Protein AF-A0A2D6Q976-F1 (afdb_monomer_lite)

pLDDT: mean 84.45, std 15.68, range [43.44, 98.06]

Radius of gyration: 37.7 Å; chains: 1; bounding box: 80×52×131 Å

Secondary structure (DSSP, 8-state):
------GGGTTS-TTTGGGTS-S---SS-S-SS-EEETTEEEBTBSEEE-TTT--EEES-SS-SSSEEEE-SSS-EEEEEEETTEEEEEEE-TTS-B-------S-----SS-EEES-SS-SSSEEE--SS-------SSS-EEEEEE-SSS--EEEEEEE-STTSSSTTPPTT-EEEEESS-EEEEETTTEEEEEE-TT--EEESS----SS----SS-EEETTEEES---

Foldseek 3Di:
DDDDDDPVPPCPVPPVCVVVPPPDPDDDDDPDAWDQDPNWIPRDLQWTADPVVCAIEGSHNDDPANYWYDPVFFWIWHFHDDPNDTDTFTGGPVRHGDDDDDPDPDDDDPDDADEDPDPDAPDNYHFDDPPDGDDFDDPQQWTWDWDADPPPGDTAWIWIAHPQCPQHVGDHRPDTDTDGPAKDFDDDPPPGTQWILGPVRDIDGPDDDDDPDDDDDPAWDQDPVGIGHDHD

Structure (mmCIF, N/CA/C/O backbone):
data_AF-A0A2D6Q976-F1
#
_entry.id   AF-A0A2D6Q976-F1
#
loop_
_atom_site.group_PDB
_atom_site.id
_atom_site.type_symbol
_atom_site.label_atom_id
_atom_site.label_alt_id
_atom_site.label_comp_id
_atom_site.label_asym_id
_atom_site.label_entity_id
_atom_site.label_seq_id
_atom_site.pdbx_PDB_ins_code
_atom_site.Cartn_x
_atom_site.Cartn_y
_atom_site.Cartn_z
_atom_site.occupancy
_atom_site.B_iso_or_equiv
_atom_site.auth_seq_id
_atom_site.auth_comp_id
_atom_site.auth_asym_id
_atom_site.auth_atom_id
_atom_site.pdbx_PDB_model_num
ATOM 1 N N . MET A 1 1 ? 18.793 33.217 -85.393 1.00 43.50 1 MET A N 1
ATOM 2 C CA . MET A 1 1 ? 20.060 32.532 -85.04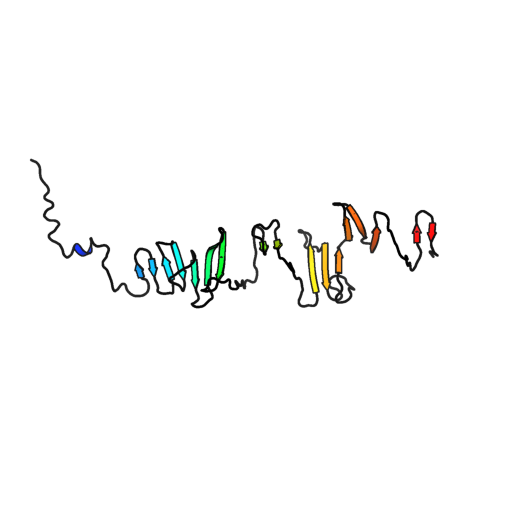3 1.00 43.50 1 MET A CA 1
ATOM 3 C C . MET A 1 1 ? 19.879 31.838 -83.690 1.00 43.50 1 MET A C 1
ATOM 5 O O . MET A 1 1 ? 19.790 32.527 -82.684 1.00 43.50 1 MET A O 1
ATOM 9 N N . LYS A 1 2 ? 19.719 30.505 -83.646 1.00 43.44 2 LYS A N 1
ATOM 10 C CA . LYS A 1 2 ? 19.599 29.737 -82.387 1.00 43.44 2 LYS A CA 1
ATOM 11 C C . LYS A 1 2 ? 21.006 29.474 -81.831 1.00 43.44 2 LYS A C 1
ATOM 13 O O . LYS A 1 2 ? 21.759 28.726 -82.444 1.00 43.44 2 LYS A O 1
ATOM 18 N N . ARG A 1 3 ? 21.372 30.082 -80.696 1.00 45.94 3 ARG A N 1
ATOM 19 C CA . ARG A 1 3 ? 22.592 29.729 -79.946 1.00 45.94 3 ARG A CA 1
ATOM 20 C C . ARG A 1 3 ? 22.325 28.445 -79.157 1.00 45.94 3 ARG A C 1
ATOM 22 O O . ARG A 1 3 ? 21.533 28.445 -78.222 1.00 45.94 3 ARG A O 1
ATOM 29 N N . LYS A 1 4 ? 22.960 27.351 -79.575 1.00 49.34 4 LYS A N 1
ATOM 30 C CA . LYS A 1 4 ? 22.966 26.053 -78.893 1.00 49.34 4 LYS A CA 1
ATOM 31 C C . LYS A 1 4 ? 24.083 26.103 -77.839 1.00 49.34 4 LYS A C 1
ATOM 33 O O . LYS A 1 4 ? 25.246 26.210 -78.212 1.00 49.34 4 LYS A O 1
ATOM 38 N N . LEU A 1 5 ? 23.743 26.111 -76.548 1.00 48.81 5 LEU A N 1
ATOM 39 C CA . LEU A 1 5 ? 24.724 25.925 -75.470 1.00 48.81 5 LEU A CA 1
ATOM 40 C C . LEU A 1 5 ? 25.205 24.463 -75.519 1.00 48.81 5 LEU A C 1
ATOM 42 O O . LEU A 1 5 ? 24.407 23.550 -75.310 1.00 48.81 5 LEU A O 1
ATOM 46 N N . GLU A 1 6 ? 26.479 24.221 -75.830 1.00 54.28 6 GLU A N 1
ATOM 47 C CA . GLU A 1 6 ? 27.052 22.870 -75.804 1.00 54.28 6 GLU A CA 1
ATOM 48 C C . GLU A 1 6 ? 27.560 22.517 -74.396 1.00 54.28 6 GLU A C 1
ATOM 50 O O . GLU A 1 6 ? 28.589 23.010 -73.944 1.00 54.28 6 GLU A O 1
ATOM 55 N N . PHE A 1 7 ? 26.868 21.596 -73.721 1.00 52.12 7 PHE A N 1
ATOM 56 C CA . PHE A 1 7 ? 27.209 21.041 -72.398 1.00 52.12 7 PHE A CA 1
ATOM 57 C C . PHE A 1 7 ? 28.486 20.165 -72.362 1.00 52.12 7 PHE A C 1
ATOM 59 O O . PHE A 1 7 ? 28.805 19.563 -71.339 1.00 52.12 7 PHE A O 1
ATOM 66 N N . LYS A 1 8 ? 29.257 20.084 -73.454 1.00 55.16 8 LYS A N 1
ATOM 67 C CA . LYS A 1 8 ? 30.421 19.182 -73.585 1.00 55.16 8 LYS A CA 1
ATOM 68 C C . LYS A 1 8 ? 31.656 19.599 -72.768 1.00 55.16 8 LYS A C 1
ATOM 70 O O . LYS A 1 8 ? 32.582 18.804 -72.636 1.00 55.16 8 LYS A O 1
ATOM 75 N N . GLY A 1 9 ? 31.678 20.811 -72.206 1.00 51.34 9 GLY A N 1
ATOM 76 C CA . GLY A 1 9 ? 32.801 21.328 -71.410 1.00 51.34 9 GLY A CA 1
ATOM 77 C C . GLY A 1 9 ? 32.813 20.925 -69.929 1.00 51.34 9 GLY A C 1
ATOM 78 O O . GLY A 1 9 ? 33.834 21.100 -69.275 1.00 51.34 9 GLY A O 1
ATOM 79 N N . LEU A 1 10 ? 31.720 20.371 -69.391 1.00 49.38 10 LEU A N 1
ATOM 80 C CA . LEU A 1 10 ? 31.571 20.121 -67.946 1.00 49.38 10 LEU A CA 1
ATOM 81 C C . LEU A 1 10 ? 32.203 18.808 -67.442 1.00 49.38 10 LEU A C 1
ATOM 83 O O . LEU A 1 10 ? 32.320 18.622 -66.239 1.00 49.38 10 LEU A O 1
ATOM 87 N N . LEU A 1 11 ? 32.656 17.916 -68.331 1.00 55.88 11 LEU A N 1
ATOM 88 C CA . LEU A 1 11 ? 33.188 16.589 -67.962 1.00 55.88 11 LEU A CA 1
ATOM 89 C C . LEU A 1 11 ? 34.725 16.483 -67.988 1.00 55.88 11 LEU A C 1
ATOM 91 O O . LEU A 1 11 ? 35.265 15.407 -67.759 1.00 55.88 11 LEU A O 1
ATOM 95 N N . ARG A 1 12 ? 35.470 17.558 -68.289 1.00 58.94 12 ARG A N 1
ATOM 96 C CA . ARG A 1 12 ? 36.944 17.486 -68.414 1.00 58.94 12 ARG A CA 1
ATOM 97 C C . ARG A 1 12 ? 37.742 17.889 -67.166 1.00 58.94 12 ARG A C 1
ATOM 99 O O . ARG A 1 12 ? 38.952 17.712 -67.177 1.00 58.94 12 ARG A O 1
ATOM 106 N N . ASN A 1 13 ? 37.092 18.284 -66.068 1.00 51.41 13 ASN A N 1
ATOM 107 C CA . ASN A 1 13 ? 37.751 18.554 -64.772 1.00 51.41 13 ASN A CA 1
ATOM 108 C C . ASN A 1 13 ? 37.509 17.422 -63.747 1.00 51.41 13 ASN A C 1
ATOM 110 O O . ASN A 1 13 ? 37.315 17.636 -62.548 1.00 51.41 13 ASN A O 1
ATOM 114 N N 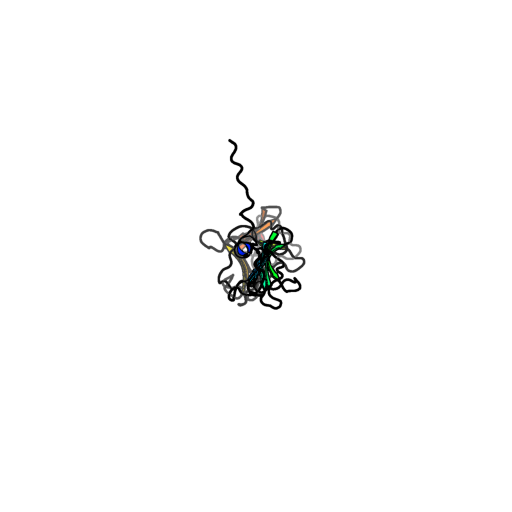. ASN A 1 14 ? 37.542 16.196 -64.272 1.00 55.75 14 ASN A N 1
ATOM 115 C CA . ASN A 1 14 ? 37.134 14.911 -63.695 1.00 55.75 14 ASN A CA 1
ATOM 116 C C . ASN A 1 14 ? 38.053 14.323 -62.599 1.00 55.75 14 ASN A C 1
ATOM 118 O O . ASN A 1 14 ? 38.106 13.109 -62.437 1.00 55.75 14 ASN A O 1
ATOM 122 N N . LEU A 1 15 ? 38.751 15.145 -61.811 1.00 52.81 15 LEU A N 1
ATOM 123 C CA . LEU A 1 15 ? 39.398 14.638 -60.586 1.00 52.81 15 LEU A CA 1
ATOM 124 C C . LEU A 1 15 ? 39.171 15.531 -59.361 1.00 52.81 15 LEU A C 1
ATOM 126 O O . LEU A 1 15 ? 39.037 15.014 -58.260 1.00 52.81 15 LEU A O 1
ATOM 130 N N . LEU A 1 16 ? 39.016 16.847 -59.545 1.00 49.00 16 LEU A N 1
ATOM 131 C CA . LEU A 1 16 ? 38.701 17.772 -58.445 1.00 49.00 16 LEU A CA 1
ATOM 132 C C . LEU A 1 16 ? 37.189 17.930 -58.197 1.00 49.00 16 LEU A C 1
ATOM 134 O O . LEU A 1 16 ? 36.786 18.128 -57.057 1.00 49.00 16 LEU A O 1
ATOM 138 N N . SER A 1 17 ? 36.333 17.754 -59.214 1.00 51.41 17 SER A N 1
ATOM 139 C CA . SER A 1 17 ? 34.867 17.715 -59.019 1.00 51.41 17 SER A CA 1
ATOM 140 C C . SER A 1 17 ? 34.323 16.347 -58.592 1.00 51.41 17 SER A C 1
ATOM 142 O O . SER A 1 17 ? 33.169 16.265 -58.179 1.00 51.41 17 SER A O 1
ATOM 144 N N . LEU A 1 18 ? 35.134 15.282 -58.631 1.00 47.16 18 LEU A N 1
ATOM 145 C CA . LEU A 1 18 ? 34.732 13.953 -58.149 1.00 47.16 18 LEU A CA 1
ATOM 146 C C . LEU A 1 18 ? 34.613 13.904 -56.611 1.00 47.16 18 LEU A C 1
ATOM 148 O O . LEU A 1 18 ? 33.889 13.071 -56.082 1.00 47.16 18 LEU A O 1
ATOM 152 N N . ILE A 1 19 ? 35.234 14.856 -55.905 1.00 50.00 19 ILE A N 1
ATOM 153 C CA . ILE A 1 19 ? 35.113 15.023 -54.446 1.00 50.00 19 ILE A CA 1
ATOM 154 C C . ILE A 1 19 ? 33.788 15.705 -54.046 1.00 50.00 19 ILE A C 1
ATOM 156 O O . ILE A 1 19 ? 33.380 15.630 -52.895 1.00 50.00 19 ILE A O 1
ATOM 160 N N . VAL A 1 20 ? 33.068 16.334 -54.983 1.00 47.72 20 VAL A N 1
ATOM 161 C CA . VAL A 1 20 ? 31.867 17.138 -54.666 1.00 47.72 20 VAL A CA 1
ATOM 162 C C . VAL A 1 20 ? 30.553 16.440 -55.062 1.00 47.72 20 VAL A C 1
ATOM 164 O O . VAL A 1 20 ? 29.481 16.893 -54.680 1.00 47.72 20 VAL A O 1
ATOM 167 N N . ILE A 1 21 ? 30.601 15.315 -55.789 1.00 44.53 21 ILE A N 1
ATOM 168 C CA . ILE A 1 21 ? 29.397 14.615 -56.301 1.00 44.53 21 ILE A CA 1
ATOM 169 C C . ILE A 1 21 ? 29.259 13.172 -55.771 1.00 44.53 21 ILE A C 1
ATOM 171 O O . ILE A 1 21 ? 28.272 12.495 -56.042 1.00 44.53 21 ILE A O 1
ATOM 175 N N . VAL A 1 22 ? 30.180 12.712 -54.925 1.00 43.53 22 VAL A N 1
ATOM 176 C CA . VAL A 1 22 ? 30.014 11.475 -54.155 1.00 43.53 22 VAL A CA 1
ATOM 177 C C . VAL A 1 22 ? 29.955 11.879 -52.687 1.00 43.53 22 VAL A C 1
ATOM 179 O O . VAL A 1 22 ? 30.990 12.053 -52.056 1.00 43.53 22 VAL A O 1
ATOM 182 N N . GLY A 1 23 ? 28.752 12.045 -52.126 1.00 43.66 23 GLY A N 1
ATOM 183 C CA . GLY A 1 23 ? 28.509 12.244 -50.682 1.00 43.66 23 GLY A CA 1
ATOM 184 C C . GLY A 1 23 ? 28.901 11.035 -49.814 1.00 43.66 23 GLY A C 1
ATOM 185 O O . GLY A 1 23 ? 28.291 10.776 -48.788 1.00 43.66 23 GLY A O 1
ATOM 186 N N . VAL A 1 24 ? 29.883 10.267 -50.283 1.00 47.00 24 VAL A N 1
ATOM 187 C CA . VAL A 1 24 ? 30.340 8.954 -49.841 1.00 47.00 24 VAL A CA 1
ATOM 188 C C . VAL A 1 24 ? 31.866 8.935 -50.066 1.00 47.00 24 VAL A C 1
ATOM 190 O O . VAL A 1 24 ? 32.400 8.156 -50.852 1.00 47.00 24 VAL A O 1
ATOM 193 N N . LEU A 1 25 ? 32.595 9.862 -49.427 1.00 45.44 25 LEU A N 1
ATOM 194 C CA . LEU A 1 25 ? 34.022 9.666 -49.149 1.00 45.44 25 LEU A CA 1
ATOM 195 C C . LEU A 1 25 ? 34.102 8.691 -47.971 1.00 45.44 25 LEU A C 1
ATOM 197 O O . LEU A 1 25 ? 34.021 9.063 -46.805 1.00 45.44 25 LEU A O 1
ATOM 201 N N . VAL A 1 26 ? 34.162 7.421 -48.339 1.00 51.00 26 VAL A N 1
ATOM 202 C CA . VAL A 1 26 ? 34.255 6.235 -47.491 1.00 51.00 26 VAL A CA 1
ATOM 203 C C . VAL A 1 26 ? 35.618 6.182 -46.793 1.00 51.00 26 VAL A C 1
ATOM 205 O O . VAL A 1 26 ? 36.655 6.233 -47.447 1.00 51.00 26 VAL A O 1
ATOM 208 N N . VAL A 1 27 ? 35.554 5.985 -45.470 1.00 46.97 27 VAL A N 1
ATOM 209 C CA . VAL A 1 27 ? 36.499 5.233 -44.621 1.00 46.97 27 VAL A CA 1
ATOM 210 C C . VAL A 1 27 ? 37.784 5.944 -44.178 1.00 46.97 27 VAL A C 1
ATOM 212 O O . VAL A 1 27 ? 38.744 6.092 -44.926 1.00 46.97 27 VAL A O 1
ATOM 215 N N . GLY A 1 28 ? 37.849 6.232 -42.870 1.00 44.03 28 GLY A N 1
ATOM 216 C CA . GLY A 1 28 ? 39.080 5.974 -42.111 1.00 44.03 28 GLY A CA 1
ATOM 217 C C . GLY A 1 28 ? 39.622 7.066 -41.189 1.00 44.03 28 GLY A C 1
ATOM 218 O O . GLY A 1 28 ? 40.640 6.823 -40.549 1.00 44.03 28 GLY A O 1
ATOM 219 N N . GLY A 1 29 ? 39.007 8.246 -41.079 1.00 51.12 29 GLY A N 1
ATOM 220 C CA . GLY A 1 29 ? 39.595 9.281 -40.223 1.00 51.12 29 GLY A CA 1
ATOM 221 C C . GLY A 1 29 ? 38.805 10.572 -40.122 1.00 51.12 29 GLY A C 1
ATOM 222 O O . GLY A 1 29 ? 39.240 11.603 -40.625 1.00 51.12 29 GLY A O 1
ATOM 223 N N . VAL A 1 30 ? 37.675 10.539 -39.419 1.00 48.03 30 VAL A N 1
ATOM 224 C CA . VAL A 1 30 ? 37.225 11.726 -38.687 1.00 48.03 30 VAL A CA 1
ATOM 225 C C . VAL A 1 30 ? 37.777 11.564 -37.278 1.00 48.03 30 VAL A C 1
ATOM 227 O O . VAL A 1 30 ? 37.650 10.503 -36.673 1.00 48.03 30 VAL A O 1
ATOM 230 N N . PHE A 1 31 ? 38.502 12.569 -36.807 1.00 48.38 31 PHE A N 1
ATOM 231 C CA . PHE A 1 31 ? 39.185 12.568 -35.521 1.00 48.38 31 PHE A CA 1
ATOM 232 C C . PHE A 1 31 ? 38.251 12.100 -34.385 1.00 48.38 31 PHE A C 1
ATOM 234 O O . PHE A 1 31 ? 37.268 12.763 -34.084 1.00 48.38 31 PHE A O 1
ATOM 241 N N . ALA A 1 32 ? 38.581 10.933 -33.819 1.00 52.94 32 ALA A N 1
ATOM 242 C CA . ALA A 1 32 ? 38.275 10.410 -32.486 1.00 52.94 32 ALA A CA 1
ATOM 243 C C . ALA A 1 32 ? 37.061 11.002 -31.735 1.00 52.94 32 ALA A C 1
ATOM 245 O O . ALA A 1 32 ? 37.136 12.118 -31.230 1.00 52.94 32 ALA A O 1
ATOM 246 N N . SER A 1 33 ? 36.000 10.192 -31.592 1.00 60.69 33 SER A N 1
ATOM 247 C CA . SER A 1 33 ? 35.027 10.130 -30.472 1.00 60.69 33 SER A CA 1
ATOM 248 C C . SER A 1 33 ? 33.625 9.753 -30.972 1.00 60.69 33 SER A C 1
ATOM 250 O O . SER A 1 33 ? 32.925 8.999 -30.310 1.00 60.69 33 SER A O 1
ATOM 252 N N . VAL A 1 34 ? 33.230 10.214 -32.166 1.00 69.31 34 VAL A N 1
ATOM 253 C CA . VAL A 1 34 ? 31.860 10.059 -32.688 1.00 69.31 34 VAL A CA 1
ATOM 254 C C . VAL A 1 34 ? 31.881 9.576 -34.137 1.00 69.31 34 VAL A C 1
ATOM 256 O O . VAL A 1 34 ? 32.372 10.289 -35.013 1.00 69.31 34 VAL A O 1
ATOM 259 N N . VAL A 1 35 ? 31.321 8.393 -34.400 1.00 71.31 35 VAL A N 1
ATOM 260 C CA . VAL A 1 35 ? 31.009 7.916 -35.757 1.00 71.31 35 VAL A CA 1
ATOM 261 C C . VAL A 1 35 ? 29.545 8.241 -36.049 1.00 71.31 35 VAL A C 1
ATOM 263 O O . VAL A 1 35 ? 28.676 7.882 -35.258 1.00 71.31 35 VAL A O 1
ATOM 266 N N . ILE A 1 36 ? 29.271 8.934 -37.160 1.00 76.12 36 ILE A N 1
ATOM 267 C CA . ILE A 1 36 ? 27.909 9.127 -37.675 1.00 76.12 36 ILE A CA 1
ATOM 268 C C . ILE A 1 36 ? 27.801 8.379 -39.003 1.00 76.12 36 ILE A C 1
ATOM 270 O O . ILE A 1 36 ? 28.303 8.866 -40.014 1.00 76.12 36 ILE A O 1
ATOM 274 N N . ASP A 1 37 ? 27.143 7.221 -38.996 1.00 72.19 37 ASP A N 1
ATOM 275 C CA . ASP A 1 37 ? 26.995 6.348 -40.163 1.00 72.19 37 ASP A CA 1
ATOM 276 C C . ASP A 1 37 ? 25.516 6.181 -40.502 1.00 72.19 37 ASP A C 1
ATOM 278 O O . ASP A 1 37 ? 24.733 5.704 -39.690 1.00 72.19 37 ASP A O 1
ATOM 282 N N . ASN A 1 38 ? 25.122 6.579 -41.713 1.00 74.19 38 ASN A N 1
ATOM 283 C CA . ASN A 1 38 ? 23.747 6.452 -42.214 1.00 74.19 38 ASN A CA 1
ATOM 284 C C . ASN A 1 38 ? 22.651 7.013 -41.275 1.00 74.19 38 ASN A C 1
ATOM 286 O O . ASN A 1 38 ? 21.531 6.527 -41.285 1.00 74.19 38 ASN A O 1
ATOM 290 N N . GLY A 1 39 ? 22.959 8.039 -40.473 1.00 74.56 39 GLY A N 1
ATOM 291 C CA . GLY A 1 39 ? 22.024 8.608 -39.489 1.00 74.56 39 GLY A CA 1
ATOM 292 C C . GLY A 1 39 ? 22.145 8.015 -38.082 1.00 74.56 39 GLY A C 1
ATOM 293 O O . GLY A 1 39 ? 21.621 8.605 -37.139 1.00 74.56 39 GLY A O 1
ATOM 294 N N . ASN A 1 40 ? 22.898 6.927 -37.923 1.00 78.38 40 ASN A N 1
ATOM 295 C CA . ASN A 1 40 ? 23.230 6.349 -36.628 1.00 78.38 40 ASN A CA 1
ATOM 296 C C . ASN A 1 40 ? 24.401 7.102 -36.007 1.00 78.38 40 ASN A C 1
ATOM 298 O O . ASN A 1 40 ? 25.318 7.520 -36.711 1.00 78.38 40 ASN A O 1
ATOM 302 N N . VAL A 1 41 ? 24.399 7.237 -34.684 1.00 83.62 41 VAL A N 1
ATOM 303 C CA . VAL A 1 41 ? 25.531 7.760 -33.912 1.00 83.62 41 VAL A CA 1
ATOM 304 C C . VAL A 1 41 ? 26.090 6.610 -33.088 1.00 83.62 41 VAL A C 1
ATOM 306 O O . VAL A 1 41 ? 25.351 5.998 -32.324 1.00 83.62 41 VAL A O 1
ATOM 309 N N . ASN A 1 42 ? 27.377 6.310 -33.241 1.00 75.88 42 ASN A N 1
ATOM 310 C CA . ASN A 1 42 ? 28.049 5.233 -32.524 1.00 75.88 42 ASN A CA 1
ATOM 311 C C . ASN A 1 42 ? 29.318 5.782 -31.852 1.00 75.88 42 ASN A C 1
ATOM 313 O O . ASN A 1 42 ? 30.281 6.166 -32.523 1.00 75.88 42 ASN A O 1
ATOM 31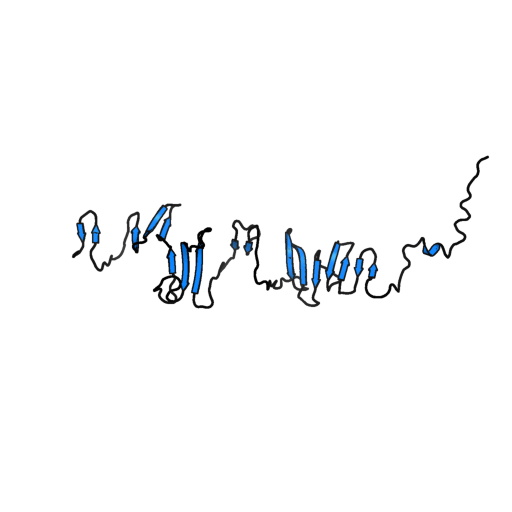7 N N . LEU A 1 43 ? 29.298 5.849 -30.518 1.00 80.38 43 LEU A N 1
ATOM 318 C CA . LEU A 1 43 ? 30.459 6.169 -29.676 1.00 80.38 43 LEU A CA 1
ATOM 319 C C . LEU A 1 43 ? 31.034 4.897 -29.013 1.00 80.38 43 LEU A C 1
ATOM 321 O O . LEU A 1 43 ? 31.497 4.933 -27.873 1.00 80.38 43 LEU A O 1
ATOM 325 N N . GLY A 1 44 ? 30.971 3.754 -29.701 1.00 73.38 44 GLY A N 1
ATOM 326 C CA . GLY A 1 44 ? 31.181 2.425 -29.123 1.00 73.38 44 GLY A CA 1
ATOM 327 C C . GLY A 1 44 ? 29.972 1.978 -28.300 1.00 73.38 44 GLY A C 1
ATOM 328 O O . GLY A 1 44 ? 28.851 2.420 -28.546 1.00 73.38 44 GLY A O 1
ATOM 329 N N . ASP A 1 45 ? 30.210 1.162 -27.271 1.00 72.19 45 ASP A N 1
ATOM 330 C CA . ASP A 1 45 ? 29.150 0.740 -26.346 1.00 72.19 45 ASP A CA 1
ATOM 331 C C . ASP A 1 45 ? 28.621 1.906 -25.491 1.00 72.19 45 ASP A C 1
ATOM 333 O O . ASP A 1 45 ? 27.659 1.727 -24.772 1.00 72.19 45 ASP A O 1
ATOM 337 N N . VAL A 1 46 ? 29.187 3.119 -25.551 1.00 86.31 46 VAL A N 1
ATOM 338 C CA . VAL A 1 46 ? 28.759 4.237 -24.686 1.00 86.31 46 VAL A CA 1
ATOM 339 C C . VAL A 1 46 ? 27.391 4.796 -25.078 1.00 86.31 46 VAL A C 1
ATOM 341 O O . VAL A 1 46 ? 26.530 4.942 -24.218 1.00 86.31 46 VAL A O 1
ATOM 344 N N . LEU A 1 47 ? 27.193 5.140 -26.351 1.00 89.56 47 LEU A N 1
ATOM 345 C CA . LEU A 1 47 ? 25.933 5.665 -26.881 1.00 89.56 47 LEU A CA 1
ATOM 346 C C . LEU A 1 47 ? 25.766 5.179 -28.320 1.00 89.56 47 LEU A C 1
ATOM 348 O O . LEU A 1 47 ? 26.631 5.414 -29.170 1.00 89.56 47 LEU A O 1
ATOM 352 N N . PHE A 1 48 ? 24.623 4.557 -28.567 1.00 89.69 48 PHE A N 1
ATOM 353 C CA . PHE A 1 48 ? 24.177 4.049 -29.848 1.00 89.69 48 PHE A CA 1
ATOM 354 C C . PHE A 1 48 ? 22.812 4.655 -30.178 1.00 89.69 48 PHE A C 1
ATOM 356 O O . PHE A 1 48 ? 21.904 4.641 -29.353 1.00 89.69 48 PHE A O 1
ATOM 363 N N . VAL A 1 49 ? 22.662 5.203 -31.377 1.00 92.19 49 VAL A N 1
ATOM 364 C CA . VAL A 1 49 ? 21.376 5.687 -31.894 1.00 92.19 49 VAL A CA 1
ATOM 365 C C . VAL A 1 49 ? 21.093 4.943 -33.186 1.00 92.19 49 VAL A C 1
ATOM 367 O O . VAL A 1 49 ? 21.879 5.066 -34.125 1.00 92.19 49 VAL A O 1
ATOM 370 N N . ASP A 1 50 ? 19.992 4.199 -33.228 1.00 90.44 50 ASP A N 1
ATOM 371 C CA . ASP A 1 50 ? 19.522 3.496 -34.419 1.00 90.44 50 ASP A CA 1
ATOM 372 C C . ASP A 1 50 ? 18.464 4.339 -35.137 1.00 90.44 50 ASP A C 1
ATOM 374 O O . ASP A 1 50 ? 17.373 4.589 -34.624 1.00 90.44 50 ASP A O 1
ATOM 378 N N . SER A 1 51 ? 18.793 4.809 -36.335 1.00 88.75 51 SER A N 1
ATOM 379 C CA . SER A 1 51 ? 17.895 5.605 -37.168 1.00 88.75 51 SER A CA 1
ATOM 380 C C . SER A 1 51 ? 16.842 4.772 -37.900 1.00 88.75 51 SER A C 1
ATOM 382 O O . SER A 1 51 ? 15.823 5.334 -38.307 1.00 88.75 51 SER A O 1
ATOM 384 N N . ASP A 1 52 ? 17.043 3.458 -38.026 1.00 90.56 52 ASP A N 1
ATOM 385 C CA . ASP A 1 52 ? 16.083 2.557 -38.658 1.00 90.56 52 ASP A CA 1
ATOM 386 C C . ASP A 1 52 ? 14.965 2.175 -37.673 1.00 90.56 52 ASP A C 1
ATOM 388 O O . ASP A 1 52 ? 13.785 2.197 -38.038 1.00 90.56 52 ASP A O 1
ATOM 392 N N . SER A 1 53 ? 15.314 1.862 -36.417 1.00 90.44 53 SER A N 1
ATOM 393 C CA . SER A 1 53 ? 14.344 1.501 -35.367 1.00 90.44 53 SER A CA 1
ATOM 394 C C . SER A 1 53 ? 13.889 2.680 -34.494 1.00 90.44 53 SER A C 1
ATOM 396 O O . SER A 1 53 ? 12.821 2.616 -33.880 1.00 90.44 53 SER A O 1
ATOM 398 N N . GLY A 1 54 ? 14.654 3.776 -34.459 1.00 91.56 54 GLY A N 1
ATOM 399 C CA . GLY A 1 54 ? 14.411 4.928 -33.585 1.00 91.56 54 GLY A CA 1
ATOM 400 C C . GLY A 1 54 ? 14.815 4.697 -32.124 1.00 91.56 54 GLY A C 1
ATOM 401 O O . GLY A 1 54 ? 14.367 5.436 -31.244 1.00 91.56 54 GLY A O 1
ATOM 402 N N . GLU A 1 55 ? 15.615 3.669 -31.854 1.00 94.06 55 GLU A N 1
ATOM 403 C CA . GLU A 1 55 ? 16.028 3.272 -30.511 1.00 94.06 55 GLU A CA 1
ATOM 404 C C . GLU A 1 55 ? 17.359 3.918 -30.109 1.00 94.06 55 GLU A C 1
ATOM 406 O O . GLU A 1 55 ? 18.238 4.190 -30.931 1.00 94.06 55 GLU A O 1
ATOM 411 N N . VAL A 1 56 ? 17.513 4.162 -28.810 1.00 94.44 56 VAL A N 1
ATOM 412 C CA . VAL A 1 56 ? 18.712 4.742 -28.209 1.00 94.44 56 VAL A CA 1
ATOM 413 C C . VAL A 1 56 ? 19.262 3.773 -27.168 1.00 94.44 56 VAL A C 1
ATOM 415 O O . VAL A 1 56 ? 18.597 3.462 -26.183 1.00 94.44 56 VAL A O 1
ATOM 418 N N . GLY A 1 57 ? 20.489 3.313 -27.376 1.00 93.44 57 GLY A N 1
ATOM 419 C CA . GLY A 1 57 ? 21.258 2.515 -26.428 1.00 93.44 57 GLY A CA 1
ATOM 420 C C . GLY A 1 57 ? 22.297 3.364 -25.696 1.00 93.44 57 GLY A C 1
ATOM 421 O O . GLY A 1 57 ? 23.009 4.139 -26.325 1.00 93.44 57 GLY A O 1
ATOM 422 N N . ILE A 1 58 ? 22.425 3.213 -24.381 1.00 92.88 58 ILE A N 1
ATOM 423 C CA . ILE A 1 58 ? 23.567 3.692 -23.588 1.00 92.88 58 ILE A CA 1
ATOM 424 C C . ILE A 1 58 ? 24.173 2.459 -22.929 1.00 92.88 58 ILE A C 1
ATOM 426 O O . ILE A 1 58 ? 23.449 1.717 -22.280 1.00 92.88 58 ILE A O 1
ATOM 430 N N . GLY A 1 59 ? 25.460 2.187 -23.110 1.00 90.38 59 GLY A N 1
ATOM 431 C CA . GLY A 1 59 ? 26.055 0.923 -22.644 1.00 90.38 59 GLY A CA 1
ATOM 432 C C . GLY A 1 59 ? 25.769 -0.293 -23.544 1.00 90.38 59 GLY A C 1
ATOM 433 O O . GLY A 1 59 ? 26.182 -1.400 -23.213 1.00 90.38 59 GLY A O 1
ATOM 434 N N . THR A 1 60 ? 25.045 -0.125 -24.660 1.00 89.38 60 THR A N 1
ATOM 435 C CA . THR A 1 60 ? 24.653 -1.210 -25.578 1.00 89.38 60 THR A CA 1
ATOM 436 C C . THR A 1 60 ? 24.530 -0.723 -27.023 1.00 89.38 60 THR A C 1
ATOM 438 O O . THR A 1 60 ? 24.069 0.389 -27.273 1.00 89.38 60 THR A O 1
ATOM 441 N N . THR A 1 61 ? 24.897 -1.578 -27.981 1.00 90.62 61 THR A N 1
ATOM 442 C CA . THR A 1 61 ? 24.695 -1.374 -29.431 1.00 90.62 61 THR A CA 1
ATOM 443 C C . THR A 1 61 ? 23.505 -2.161 -29.993 1.00 90.62 61 THR A C 1
ATOM 445 O O . THR A 1 61 ? 23.229 -2.100 -31.187 1.00 90.62 61 THR A O 1
ATOM 448 N N . ALA A 1 62 ? 22.789 -2.896 -29.138 1.00 89.75 62 ALA A N 1
ATOM 449 C CA . ALA A 1 62 ? 21.600 -3.672 -29.485 1.00 89.75 62 ALA A CA 1
ATOM 450 C C . ALA A 1 62 ? 20.470 -3.374 -28.476 1.00 89.75 62 ALA A C 1
ATOM 452 O O . ALA A 1 62 ? 20.188 -4.206 -27.605 1.00 89.75 62 ALA A O 1
ATOM 453 N N . PRO A 1 63 ? 19.872 -2.167 -28.521 1.00 91.81 63 PRO A N 1
ATOM 454 C CA . PRO A 1 63 ? 18.787 -1.790 -27.621 1.00 91.81 63 PRO A CA 1
ATOM 455 C C . PRO A 1 63 ? 17.556 -2.689 -27.827 1.00 91.81 63 PRO A C 1
ATOM 457 O O . PRO A 1 63 ? 17.265 -3.119 -28.937 1.00 91.81 63 PRO A O 1
ATOM 460 N N . ASN A 1 64 ? 16.826 -2.989 -26.747 1.00 89.75 64 ASN A N 1
ATOM 461 C CA . ASN A 1 64 ? 15.581 -3.782 -26.797 1.00 89.75 64 ASN A CA 1
ATOM 462 C C . ASN A 1 64 ? 14.325 -2.956 -26.457 1.00 89.75 64 ASN A C 1
ATOM 464 O O . ASN A 1 64 ? 13.265 -3.510 -26.141 1.00 89.75 64 ASN A O 1
ATOM 468 N N . ALA A 1 65 ? 14.468 -1.634 -26.416 1.00 91.88 65 ALA A N 1
ATOM 469 C CA . ALA A 1 65 ? 13.425 -0.655 -26.146 1.00 91.88 65 ALA A CA 1
ATOM 470 C C . ALA A 1 65 ? 13.838 0.700 -26.741 1.00 91.88 65 ALA A C 1
ATOM 472 O O . ALA A 1 65 ? 15.002 0.899 -27.080 1.00 91.88 65 ALA A O 1
ATOM 473 N N . ILE A 1 66 ? 12.899 1.653 -26.789 1.00 93.31 66 ILE A N 1
ATOM 474 C CA . ILE A 1 66 ? 13.145 3.012 -27.307 1.00 93.31 66 ILE A CA 1
ATOM 475 C C . ILE A 1 66 ? 14.348 3.667 -26.613 1.00 93.31 66 ILE A C 1
ATOM 477 O O . ILE A 1 66 ? 15.150 4.320 -27.272 1.00 93.31 66 ILE A O 1
ATOM 481 N N . LEU A 1 67 ? 14.486 3.486 -25.299 1.00 94.25 67 LEU A N 1
ATOM 482 C CA . LEU A 1 67 ? 15.707 3.801 -24.561 1.00 94.25 67 LEU A CA 1
ATOM 483 C C . LEU A 1 67 ? 16.126 2.572 -23.754 1.00 94.25 67 LEU A C 1
ATOM 485 O O . LEU A 1 67 ? 15.338 2.098 -22.932 1.00 94.25 67 LEU A O 1
ATOM 489 N N . ASP A 1 68 ? 17.343 2.083 -23.976 1.00 93.44 68 ASP A N 1
ATOM 490 C CA . ASP A 1 68 ? 17.960 0.965 -23.254 1.00 93.44 68 ASP A CA 1
ATOM 491 C C . ASP A 1 68 ? 19.291 1.430 -22.652 1.00 93.44 68 ASP A C 1
ATOM 493 O O . ASP A 1 68 ? 20.210 1.803 -23.377 1.00 93.44 68 ASP A O 1
ATOM 497 N N . ILE A 1 69 ? 19.381 1.461 -21.326 1.00 93.81 69 ILE A N 1
ATOM 498 C CA . ILE A 1 69 ? 20.590 1.842 -20.593 1.00 93.81 69 ILE A CA 1
ATOM 499 C C . ILE A 1 69 ? 21.126 0.586 -19.914 1.00 93.81 69 ILE A C 1
ATOM 501 O O . ILE A 1 69 ? 20.475 0.076 -19.007 1.00 93.81 69 ILE A O 1
ATOM 505 N N . SER A 1 70 ? 22.289 0.106 -20.341 1.00 90.69 70 SER A N 1
ATOM 506 C CA . SER A 1 70 ? 22.952 -1.101 -19.847 1.00 90.69 70 SER A CA 1
ATOM 507 C C . SER A 1 70 ? 24.219 -0.754 -19.067 1.00 90.69 70 SER A C 1
ATOM 509 O O . SER A 1 70 ? 25.007 0.077 -19.513 1.00 90.69 70 SER A O 1
ATOM 511 N N . ASP A 1 71 ? 24.444 -1.407 -17.926 1.00 83.06 71 ASP A N 1
ATOM 512 C CA . ASP A 1 71 ? 25.706 -1.331 -17.161 1.00 83.06 71 ASP A CA 1
ATOM 513 C C . ASP A 1 71 ? 26.570 -2.600 -17.351 1.00 83.06 71 ASP A C 1
ATOM 515 O O . ASP A 1 71 ? 27.247 -3.089 -16.450 1.00 83.06 71 ASP A O 1
ATOM 519 N N . ALA A 1 72 ? 26.521 -3.164 -18.564 1.00 70.31 72 ALA A N 1
ATOM 520 C CA . ALA A 1 72 ? 27.329 -4.274 -19.084 1.00 70.31 72 ALA A CA 1
ATOM 521 C C . ALA A 1 72 ? 27.056 -5.692 -18.537 1.00 70.31 72 ALA A C 1
ATOM 523 O O . ALA A 1 72 ? 27.342 -6.651 -19.257 1.00 70.31 72 ALA A O 1
ATOM 524 N N . THR A 1 73 ? 26.479 -5.872 -17.341 1.00 74.44 73 THR A N 1
ATOM 525 C CA . THR A 1 73 ? 25.905 -7.176 -16.941 1.00 74.44 73 THR A CA 1
ATOM 526 C C . THR A 1 73 ? 24.625 -7.028 -16.129 1.00 74.44 73 THR A C 1
ATOM 528 O O . THR A 1 73 ? 24.648 -6.444 -15.051 1.00 74.44 73 THR A O 1
ATOM 531 N N . ASN A 1 74 ? 23.542 -7.654 -16.595 1.00 79.12 74 ASN A N 1
ATOM 532 C CA . ASN A 1 74 ? 22.328 -7.991 -15.839 1.00 79.12 74 ASN A CA 1
ATOM 533 C C . ASN A 1 74 ? 21.492 -6.848 -15.237 1.00 79.12 74 ASN A C 1
ATOM 535 O O . ASN A 1 74 ? 20.401 -7.138 -14.747 1.00 79.12 74 ASN A O 1
ATOM 539 N N . ASP A 1 75 ? 21.922 -5.597 -15.326 1.00 86.19 75 ASP A N 1
ATOM 540 C CA . ASP A 1 75 ? 21.164 -4.443 -14.859 1.00 86.19 75 ASP A CA 1
ATOM 541 C C . ASP A 1 75 ? 20.975 -3.459 -16.011 1.00 86.19 75 ASP A C 1
ATOM 543 O O . ASP A 1 75 ? 21.888 -2.735 -16.413 1.00 86.19 75 ASP A O 1
ATOM 547 N N . ASN A 1 76 ? 19.762 -3.464 -16.567 1.00 90.69 76 ASN A N 1
ATOM 548 C CA . ASN A 1 76 ? 19.356 -2.550 -17.623 1.00 90.69 76 ASN A CA 1
ATOM 549 C C . ASN A 1 76 ? 18.131 -1.743 -17.194 1.00 90.69 76 ASN A C 1
ATOM 551 O O . ASN A 1 76 ? 17.156 -2.301 -16.680 1.00 90.69 76 ASN A O 1
ATOM 555 N N . LEU A 1 77 ? 18.143 -0.445 -17.489 1.00 93.81 77 LEU A N 1
ATOM 556 C CA . LEU A 1 77 ? 16.981 0.430 -17.396 1.00 93.81 77 LEU A CA 1
ATOM 557 C C . LEU A 1 77 ? 16.406 0.659 -18.793 1.00 93.81 77 LEU A C 1
ATOM 559 O O . LEU A 1 77 ? 17.053 1.258 -19.650 1.00 93.81 77 LEU A O 1
ATOM 563 N N . ARG A 1 78 ? 15.160 0.233 -19.004 1.00 93.12 78 ARG A N 1
ATOM 564 C CA . ARG A 1 78 ? 14.453 0.393 -20.280 1.00 93.12 78 ARG A CA 1
ATOM 565 C C . ARG A 1 78 ? 13.246 1.304 -20.154 1.00 93.12 78 ARG A C 1
ATOM 567 O O . ARG A 1 78 ? 12.463 1.163 -19.214 1.00 93.12 78 ARG A O 1
ATOM 574 N N . ILE A 1 79 ? 13.058 2.183 -21.136 1.00 94.06 79 ILE A N 1
ATOM 575 C CA . ILE A 1 79 ? 11.840 2.985 -21.310 1.00 94.06 79 ILE A CA 1
ATOM 576 C C . ILE A 1 79 ? 11.249 2.671 -22.681 1.00 94.06 79 ILE A C 1
ATOM 578 O O . ILE A 1 79 ? 11.899 2.849 -23.711 1.00 94.06 79 ILE A O 1
ATOM 582 N N . GLY A 1 80 ? 10.006 2.200 -22.705 1.00 90.56 80 GLY A N 1
ATOM 583 C CA . GLY A 1 80 ? 9.345 1.810 -23.946 1.00 90.56 80 GLY A CA 1
ATOM 584 C C . GLY A 1 80 ? 7.935 1.288 -23.725 1.00 90.56 80 GLY A C 1
ATOM 585 O O . GLY A 1 80 ? 7.372 1.427 -22.643 1.00 90.56 80 GLY A O 1
ATOM 586 N N . THR A 1 81 ? 7.354 0.693 -24.765 1.00 88.31 81 THR A N 1
ATOM 587 C CA . THR A 1 81 ? 6.045 0.041 -24.664 1.00 88.31 81 THR A CA 1
ATOM 588 C C . THR A 1 81 ? 6.210 -1.425 -24.275 1.00 88.31 81 THR A C 1
ATOM 590 O O . THR A 1 81 ? 6.905 -2.183 -24.949 1.00 88.31 81 THR A O 1
ATOM 593 N N . ARG A 1 82 ? 5.517 -1.857 -23.224 1.00 82.00 82 ARG A N 1
ATOM 594 C CA . ARG A 1 82 ? 5.410 -3.254 -22.803 1.00 82.00 82 ARG A CA 1
ATOM 595 C C . ARG A 1 82 ? 3.941 -3.567 -22.587 1.00 82.00 82 ARG A C 1
ATOM 597 O O . ARG A 1 82 ? 3.224 -2.752 -22.033 1.00 82.00 82 ARG A O 1
ATOM 604 N N . THR A 1 83 ? 3.477 -4.706 -23.103 1.00 83.38 83 THR A N 1
ATOM 605 C CA . THR A 1 83 ? 2.061 -5.127 -22.999 1.00 83.38 83 THR A CA 1
ATOM 606 C C . THR A 1 83 ? 1.029 -4.095 -23.485 1.00 83.38 83 THR A C 1
ATOM 608 O O . THR A 1 83 ? -0.146 -4.206 -23.164 1.00 83.38 83 THR A O 1
ATOM 611 N N . GLY A 1 84 ? 1.444 -3.143 -24.331 1.00 85.69 84 GLY A N 1
ATOM 612 C CA . GLY A 1 84 ? 0.586 -2.066 -24.839 1.00 85.69 84 GLY A CA 1
ATOM 613 C C . GLY A 1 84 ? 0.603 -0.785 -23.999 1.00 85.69 84 GLY A C 1
ATOM 614 O O . GLY A 1 84 ? -0.080 0.170 -24.359 1.00 85.69 84 GLY A O 1
ATOM 615 N N . GLU A 1 85 ? 1.397 -0.728 -22.930 1.00 88.00 85 GLU A N 1
ATOM 616 C CA . GLU A 1 85 ? 1.540 0.439 -22.060 1.00 88.00 85 GLU A CA 1
ATOM 617 C C . GLU A 1 85 ? 2.973 0.976 -22.093 1.00 88.00 85 GLU A C 1
ATOM 619 O O . GLU A 1 85 ? 3.937 0.216 -22.174 1.00 88.00 85 GLU A O 1
ATOM 624 N N . MET A 1 86 ? 3.128 2.299 -22.012 1.00 90.19 86 MET A N 1
ATOM 625 C CA . MET A 1 86 ? 4.437 2.893 -21.746 1.00 90.19 86 MET A CA 1
ATOM 626 C C . MET A 1 86 ? 4.872 2.535 -20.331 1.00 90.19 86 MET A C 1
ATOM 628 O O . MET A 1 86 ? 4.112 2.724 -19.382 1.00 90.19 86 MET A O 1
ATOM 632 N N . ALA A 1 87 ? 6.100 2.060 -20.185 1.00 90.69 87 ALA A N 1
ATOM 633 C CA . ALA A 1 87 ? 6.612 1.632 -18.903 1.00 90.69 87 ALA A CA 1
ATOM 634 C C . ALA A 1 87 ? 8.122 1.858 -18.778 1.00 90.69 87 ALA A C 1
ATOM 636 O O . ALA A 1 87 ? 8.853 2.021 -19.758 1.00 90.69 87 ALA A O 1
ATOM 637 N N . ILE A 1 88 ? 8.549 1.913 -17.518 1.00 92.56 88 ILE A N 1
ATOM 638 C CA . ILE A 1 88 ? 9.940 2.000 -17.087 1.00 92.56 88 ILE A CA 1
ATOM 639 C C . ILE A 1 88 ? 10.250 0.665 -16.413 1.00 92.56 88 ILE A C 1
ATOM 641 O O . ILE A 1 88 ? 9.529 0.262 -15.498 1.00 92.56 88 ILE A O 1
ATOM 645 N N . HIS A 1 89 ? 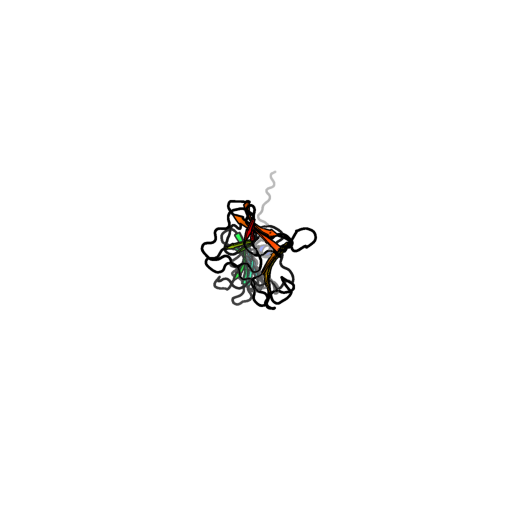11.287 -0.034 -16.865 1.00 89.31 89 HIS A N 1
ATOM 646 C CA . HIS A 1 89 ? 11.605 -1.376 -16.384 1.00 89.31 89 HIS A CA 1
ATOM 647 C C . HIS A 1 89 ? 13.068 -1.500 -15.983 1.00 89.31 89 HIS A C 1
ATOM 649 O O . HIS A 1 89 ? 13.945 -1.090 -16.738 1.00 89.31 89 HIS A O 1
ATOM 655 N N . SER A 1 90 ? 13.302 -2.146 -14.841 1.00 93.06 90 SER A N 1
ATOM 656 C CA . SER A 1 90 ? 14.592 -2.738 -14.495 1.00 93.06 90 SER A CA 1
ATOM 657 C C . SER A 1 90 ? 14.569 -4.196 -14.953 1.00 93.06 90 SER A C 1
ATOM 659 O O . SER A 1 90 ? 13.655 -4.953 -14.590 1.00 93.06 90 SER A O 1
ATOM 661 N N . VAL A 1 91 ? 15.485 -4.567 -15.845 1.00 91.75 91 VAL A N 1
ATOM 662 C CA . VAL A 1 91 ? 15.557 -5.916 -16.418 1.00 91.75 91 VAL A CA 1
ATOM 663 C C . VAL A 1 91 ? 16.990 -6.402 -16.578 1.00 91.75 91 VAL A C 1
AT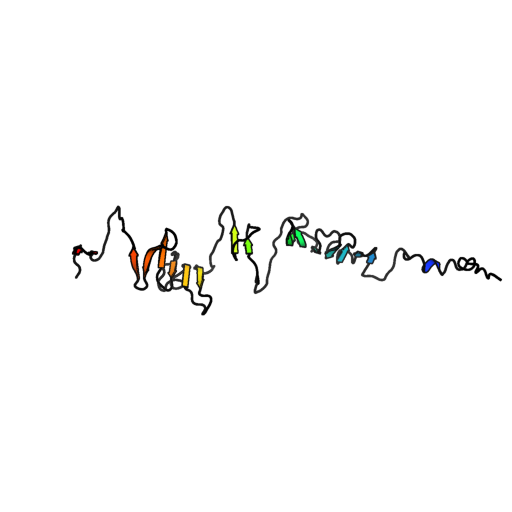OM 665 O O . VAL A 1 91 ? 17.900 -5.646 -16.898 1.00 91.75 91 VAL A O 1
ATOM 668 N N . THR A 1 92 ? 17.160 -7.711 -16.453 1.00 91.50 92 THR A N 1
ATOM 669 C CA . THR A 1 92 ? 18.394 -8.414 -16.810 1.00 91.50 92 THR A CA 1
ATOM 670 C C . THR A 1 92 ? 18.576 -8.543 -18.317 1.00 91.50 92 THR A C 1
ATOM 672 O O . THR A 1 92 ? 17.626 -8.374 -19.085 1.00 91.50 92 THR A O 1
ATOM 675 N N . ASP A 1 93 ? 19.780 -8.921 -18.750 1.00 86.44 93 ASP A N 1
ATOM 676 C CA . ASP A 1 93 ? 20.099 -9.158 -20.167 1.00 86.44 93 ASP A CA 1
ATOM 677 C C . ASP A 1 93 ? 19.243 -10.281 -20.768 1.00 86.44 93 ASP A C 1
ATOM 679 O O . ASP A 1 93 ? 18.883 -10.251 -21.941 1.00 86.44 93 ASP A O 1
ATOM 683 N N . ALA A 1 94 ? 18.825 -11.238 -19.933 1.00 87.75 94 ALA A N 1
ATOM 684 C CA . ALA A 1 94 ? 17.889 -12.301 -20.297 1.00 87.75 94 ALA A CA 1
ATOM 685 C C . ALA A 1 94 ? 16.416 -11.837 -20.349 1.00 87.75 94 ALA A C 1
ATOM 687 O O . ALA A 1 94 ? 15.517 -12.644 -20.582 1.00 87.75 94 ALA A O 1
ATOM 688 N N . GLY A 1 95 ? 16.141 -10.555 -20.089 1.00 85.50 95 GLY A N 1
ATOM 689 C CA . GLY A 1 95 ? 14.799 -9.971 -20.088 1.00 85.50 95 GLY A CA 1
ATOM 690 C C . GLY A 1 95 ? 13.957 -10.290 -18.848 1.00 85.50 95 GLY A C 1
ATOM 691 O O . GLY A 1 95 ? 12.772 -9.954 -18.827 1.00 85.50 95 GLY A O 1
ATOM 692 N N . ALA A 1 96 ? 14.533 -10.925 -17.820 1.00 89.75 96 ALA A N 1
ATOM 693 C CA . ALA A 1 96 ? 13.865 -11.115 -16.532 1.00 89.75 96 ALA A CA 1
ATOM 694 C C . ALA A 1 96 ? 13.815 -9.797 -15.750 1.00 89.75 96 ALA A C 1
ATOM 696 O O . ALA A 1 96 ? 14.748 -9.003 -15.838 1.00 89.75 96 ALA A O 1
ATOM 697 N N . HIS A 1 97 ? 12.756 -9.579 -14.971 1.00 88.94 97 HIS A N 1
ATOM 698 C CA . HIS A 1 97 ? 12.625 -8.390 -14.130 1.00 88.94 97 HIS A CA 1
ATOM 699 C C . HIS A 1 97 ? 13.665 -8.387 -13.008 1.00 88.94 97 HIS A C 1
ATOM 701 O O . HIS A 1 97 ? 13.785 -9.366 -12.270 1.00 88.94 97 HIS A O 1
ATOM 707 N N . SER A 1 98 ? 14.376 -7.275 -12.872 1.00 90.12 98 SER A N 1
ATOM 708 C CA . SER A 1 98 ? 15.205 -6.953 -11.714 1.00 90.12 98 SER A CA 1
ATOM 709 C C . SER A 1 98 ? 14.508 -5.887 -10.862 1.00 90.12 98 SER A C 1
ATOM 711 O O . SER A 1 98 ? 13.457 -5.345 -11.221 1.00 90.12 98 SER A O 1
ATOM 713 N N . VAL A 1 99 ? 15.042 -5.634 -9.669 1.00 90.25 99 VAL A N 1
ATOM 714 C CA . VAL A 1 99 ? 14.487 -4.622 -8.766 1.00 90.25 99 VAL A CA 1
ATOM 715 C C . VAL A 1 99 ? 14.720 -3.234 -9.368 1.00 90.25 99 VAL A C 1
ATOM 717 O O . VAL A 1 99 ? 15.826 -2.916 -9.798 1.00 90.25 99 VAL A O 1
ATOM 720 N N . LEU A 1 100 ? 13.680 -2.398 -9.386 1.00 91.50 100 LEU A N 1
ATOM 721 C CA . LEU A 1 100 ? 13.801 -0.961 -9.627 1.00 91.50 100 LEU A CA 1
ATOM 722 C C . LEU A 1 100 ? 13.668 -0.246 -8.279 1.00 91.50 100 LEU A C 1
ATOM 724 O O . LEU A 1 100 ? 12.565 -0.147 -7.741 1.00 91.50 100 LEU A O 1
ATOM 728 N N . ALA A 1 101 ? 14.789 0.195 -7.713 1.00 90.88 101 ALA A N 1
ATOM 729 C CA . ALA A 1 101 ? 14.810 0.922 -6.448 1.00 90.88 101 ALA A CA 1
ATOM 730 C C . ALA A 1 101 ? 14.679 2.435 -6.682 1.00 90.88 101 ALA A C 1
ATOM 732 O O . ALA A 1 101 ? 15.292 2.992 -7.591 1.00 90.88 101 ALA A O 1
ATOM 733 N N . PHE A 1 102 ? 13.901 3.106 -5.831 1.00 91.25 102 PHE A N 1
ATOM 734 C CA . PHE A 1 102 ? 13.798 4.563 -5.787 1.00 91.25 102 PHE A CA 1
ATOM 735 C C . PHE A 1 102 ? 14.301 5.043 -4.421 1.00 91.25 102 PHE A C 1
ATOM 737 O O . PHE A 1 102 ? 13.584 4.943 -3.431 1.00 91.25 102 PHE A O 1
ATOM 744 N N . GLU A 1 103 ? 15.525 5.568 -4.357 1.00 94.00 103 GLU A N 1
ATOM 745 C CA . GLU A 1 103 ? 16.169 6.016 -3.104 1.00 94.00 103 GLU A CA 1
ATOM 746 C C . GLU A 1 103 ? 15.883 7.494 -2.766 1.00 94.00 103 GLU A C 1
ATOM 748 O O . GLU A 1 103 ? 16.649 8.167 -2.077 1.00 94.00 103 GLU A O 1
ATOM 753 N N . GLY A 1 104 ? 14.776 8.035 -3.279 1.00 90.81 104 GLY A N 1
ATOM 754 C CA . GLY A 1 104 ? 14.343 9.392 -2.961 1.00 90.81 104 GLY A CA 1
ATOM 755 C C . GLY A 1 104 ? 13.807 9.494 -1.532 1.00 90.81 104 GLY A C 1
ATOM 756 O O . GLY A 1 104 ? 13.186 8.564 -1.025 1.00 90.81 104 GLY A O 1
ATOM 757 N N . SER A 1 105 ? 13.965 10.660 -0.897 1.00 94.44 105 SER A N 1
ATOM 758 C CA . SER A 1 105 ? 13.328 10.939 0.402 1.00 94.44 105 SER A CA 1
ATOM 759 C C . SER A 1 105 ? 11.797 10.988 0.324 1.00 94.44 105 SER A C 1
ATOM 761 O O . SER A 1 105 ? 11.125 10.932 1.348 1.00 94.44 105 SER A O 1
ATOM 763 N N . GLU A 1 106 ? 11.245 11.149 -0.881 1.00 94.44 106 GLU A N 1
ATOM 764 C CA . GLU A 1 106 ? 9.813 11.220 -1.141 1.00 94.44 106 GLU A CA 1
ATOM 765 C C . GLU A 1 106 ? 9.499 10.641 -2.530 1.00 94.44 106 GLU A C 1
ATOM 767 O O . GLU A 1 106 ? 10.188 10.941 -3.508 1.00 94.44 106 GLU A O 1
ATOM 772 N N . PHE A 1 107 ? 8.435 9.838 -2.629 1.00 92.94 107 PHE A N 1
ATOM 773 C CA . PHE A 1 107 ? 7.940 9.280 -3.887 1.00 92.94 107 PHE A CA 1
ATOM 774 C C . PHE A 1 107 ? 6.422 9.470 -3.984 1.00 92.94 107 PHE A C 1
ATOM 776 O O . PHE A 1 107 ? 5.665 8.905 -3.198 1.00 92.94 107 PHE A O 1
ATOM 783 N N . ASN A 1 108 ? 5.977 10.290 -4.941 1.00 93.56 108 ASN A N 1
ATOM 784 C CA . ASN A 1 108 ? 4.591 10.754 -5.036 1.00 93.56 108 ASN A CA 1
ATOM 785 C C . ASN A 1 108 ? 3.962 10.467 -6.399 1.00 93.56 108 ASN A C 1
ATOM 787 O O . ASN A 1 108 ? 4.454 10.928 -7.431 1.00 93.56 108 ASN A O 1
ATOM 791 N N . PHE A 1 109 ? 2.776 9.860 -6.382 1.00 94.31 109 PHE A N 1
ATOM 792 C CA . PHE A 1 109 ? 1.883 9.791 -7.537 1.00 94.31 109 PHE A CA 1
ATOM 793 C C . PHE A 1 109 ? 0.884 10.949 -7.475 1.00 94.31 109 PHE A C 1
ATOM 795 O O . PHE A 1 109 ? -0.063 10.931 -6.693 1.00 94.31 109 PHE A O 1
ATOM 802 N N . ARG A 1 110 ? 1.105 11.993 -8.284 1.00 95.88 110 ARG A N 1
ATOM 803 C CA . ARG A 1 110 ? 0.289 13.225 -8.236 1.00 95.88 110 ARG A CA 1
ATOM 804 C C . ARG A 1 110 ? -1.143 13.044 -8.741 1.00 95.88 110 ARG A C 1
ATOM 806 O O . ARG A 1 110 ? -2.014 13.837 -8.397 1.00 95.88 110 ARG A O 1
ATOM 813 N N . THR A 1 111 ? -1.372 12.046 -9.588 1.00 94.81 111 THR A N 1
ATOM 814 C CA . THR A 1 111 ? -2.661 11.756 -10.224 1.00 94.81 111 THR A CA 1
ATOM 815 C C . THR A 1 111 ? -2.768 10.266 -10.524 1.00 94.81 111 THR A C 1
ATOM 817 O O . THR A 1 111 ? -1.747 9.600 -10.686 1.00 94.81 111 THR A O 1
ATOM 820 N N . GLY A 1 112 ? -3.993 9.776 -10.711 1.00 95.44 112 GLY A N 1
ATOM 821 C CA . GLY A 1 112 ? -4.250 8.381 -11.064 1.00 95.44 112 GLY A CA 1
ATOM 822 C C . GLY A 1 112 ? -4.306 7.452 -9.851 1.00 95.44 112 GLY A C 1
ATOM 823 O O . GLY A 1 112 ? -4.292 7.897 -8.705 1.00 95.44 112 GLY A O 1
ATOM 824 N N . ASN A 1 113 ? -4.407 6.158 -10.137 1.00 97.31 113 ASN A N 1
ATOM 825 C CA . ASN A 1 113 ? -4.532 5.092 -9.150 1.00 97.31 113 ASN A CA 1
ATOM 826 C C . ASN A 1 113 ? -3.294 4.189 -9.207 1.00 97.31 113 ASN A C 1
ATOM 828 O O . ASN A 1 113 ? -2.781 3.915 -10.292 1.00 97.31 113 ASN A O 1
ATOM 832 N N . VAL A 1 114 ? -2.855 3.681 -8.057 1.00 96.75 114 VAL A N 1
ATOM 833 C CA . VAL A 1 114 ? -1.778 2.692 -7.953 1.00 96.75 114 VAL A CA 1
ATOM 834 C C . VAL A 1 114 ? -2.393 1.295 -7.914 1.00 96.75 114 VAL A C 1
ATOM 836 O O . VAL A 1 114 ? -3.149 0.958 -7.002 1.00 96.75 114 VAL A O 1
ATOM 839 N N . GLY A 1 115 ? -2.074 0.482 -8.919 1.00 95.88 115 GLY A N 1
ATOM 840 C CA . GLY A 1 115 ? -2.447 -0.929 -8.977 1.00 95.88 115 GLY A CA 1
ATOM 841 C C . GLY A 1 115 ? -1.275 -1.825 -8.592 1.00 95.88 115 GLY A C 1
ATOM 842 O O . GLY A 1 115 ? -0.192 -1.695 -9.156 1.00 95.88 115 GLY A O 1
ATOM 843 N N . ILE A 1 116 ? -1.491 -2.764 -7.671 1.00 96.56 116 ILE A N 1
ATOM 844 C CA . ILE A 1 116 ? -0.539 -3.841 -7.368 1.00 96.56 116 ILE A CA 1
ATOM 845 C C . ILE A 1 116 ? -1.238 -5.163 -7.680 1.00 96.56 116 ILE A C 1
ATOM 847 O O . ILE A 1 116 ? -2.252 -5.496 -7.073 1.00 96.56 116 ILE A O 1
ATOM 851 N N . GLY A 1 117 ? -0.737 -5.899 -8.675 1.00 94.81 117 GLY A N 1
ATOM 852 C CA . GLY A 1 117 ? -1.384 -7.127 -9.157 1.00 94.81 117 GLY A CA 1
ATOM 853 C C . GLY A 1 117 ? -2.661 -6.897 -9.983 1.00 94.81 117 GLY A C 1
ATOM 854 O O . GLY A 1 117 ? -3.423 -7.835 -10.211 1.00 94.81 117 GLY A O 1
ATOM 855 N N . THR A 1 118 ? -2.913 -5.665 -10.442 1.00 94.12 118 THR A N 1
ATOM 856 C CA . THR A 1 118 ? -4.044 -5.303 -11.313 1.00 94.12 118 T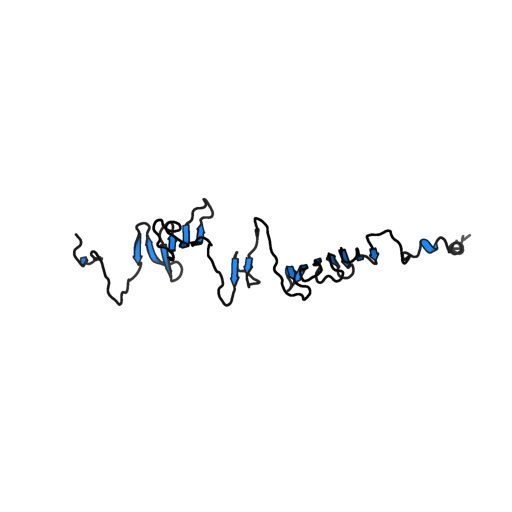HR A CA 1
ATOM 857 C C . THR A 1 118 ? -3.621 -4.270 -12.356 1.00 94.12 118 THR A C 1
ATOM 859 O O . THR A 1 118 ? -2.874 -3.348 -12.042 1.00 94.12 118 THR A O 1
ATOM 862 N N . THR A 1 119 ? -4.123 -4.400 -13.585 1.00 92.38 119 THR A N 1
ATOM 863 C CA . THR A 1 119 ? -3.921 -3.431 -14.680 1.00 92.38 119 THR A CA 1
ATOM 864 C C . THR A 1 119 ? -5.028 -2.373 -14.741 1.00 92.38 119 THR A C 1
ATOM 866 O O . THR A 1 119 ? -4.889 -1.355 -15.412 1.00 92.38 119 THR A O 1
ATOM 869 N N . ASN A 1 120 ? -6.138 -2.579 -14.024 1.00 93.75 120 ASN A N 1
ATOM 870 C CA . ASN A 1 120 ? -7.280 -1.663 -13.996 1.00 93.75 120 ASN A CA 1
ATOM 871 C C . ASN A 1 120 ? -7.703 -1.371 -12.544 1.00 93.75 120 ASN A C 1
ATOM 873 O O . ASN A 1 120 ? -8.710 -1.909 -12.076 1.00 93.75 120 ASN A O 1
ATOM 877 N N . PRO A 1 121 ? -6.925 -0.560 -11.805 1.00 97.12 121 PRO A N 1
ATOM 878 C CA . PRO A 1 121 ? -7.234 -0.213 -10.421 1.00 97.12 121 PRO A CA 1
ATOM 879 C C . PRO A 1 121 ? -8.506 0.647 -10.315 1.00 97.12 121 PRO A C 1
ATOM 881 O O . PRO A 1 121 ? -8.591 1.727 -10.906 1.00 97.12 121 PRO A O 1
ATOM 884 N N . ALA A 1 122 ? -9.491 0.188 -9.535 1.00 97.56 122 ALA A N 1
ATOM 885 C CA . ALA A 1 122 ? -10.789 0.864 -9.375 1.00 97.56 122 ALA A CA 1
ATOM 886 C C . ALA A 1 122 ? -10.822 1.929 -8.256 1.00 97.56 122 ALA A C 1
ATOM 888 O O . ALA A 1 122 ? -11.807 2.653 -8.117 1.00 97.56 122 ALA A O 1
ATOM 889 N N . ALA A 1 123 ? -9.755 2.030 -7.463 1.00 97.75 123 ALA A N 1
ATOM 890 C CA . ALA A 1 123 ? -9.583 2.991 -6.376 1.00 97.75 123 ALA A CA 1
ATOM 891 C C . ALA A 1 123 ? -8.136 3.502 -6.351 1.00 97.75 123 ALA A C 1
ATOM 893 O O . ALA A 1 123 ? -7.273 2.911 -6.995 1.00 97.75 123 ALA A O 1
ATOM 894 N N . THR A 1 124 ? -7.863 4.566 -5.584 1.00 97.00 124 THR A N 1
ATOM 895 C CA . THR A 1 124 ? -6.528 5.193 -5.478 1.00 97.00 124 THR A CA 1
ATOM 896 C C . THR A 1 124 ? -5.412 4.188 -5.189 1.00 97.00 124 THR A C 1
ATOM 898 O O . THR A 1 124 ? -4.324 4.328 -5.737 1.00 97.00 124 THR A O 1
ATOM 901 N N . LEU A 1 125 ? -5.693 3.157 -4.389 1.00 97.38 125 LEU A N 1
ATOM 902 C CA . LEU A 1 125 ? -4.848 1.978 -4.221 1.00 97.38 125 LEU A CA 1
ATOM 903 C C . LEU A 1 125 ? -5.723 0.725 -4.387 1.00 97.38 125 LEU A C 1
ATOM 905 O O . LEU A 1 125 ? -6.663 0.533 -3.616 1.00 97.38 125 LEU A O 1
ATOM 909 N N . ASP A 1 126 ? -5.429 -0.110 -5.385 1.00 98.06 126 ASP A N 1
ATOM 910 C CA . ASP A 1 126 ? -6.095 -1.403 -5.629 1.00 98.06 126 ASP A CA 1
ATOM 911 C C . ASP A 1 126 ? -5.024 -2.501 -5.641 1.00 98.06 126 ASP A C 1
ATOM 913 O O . ASP A 1 126 ? -4.164 -2.544 -6.525 1.00 98.06 126 ASP A O 1
ATOM 917 N N . VAL A 1 127 ? -5.045 -3.356 -4.618 1.00 97.62 127 VAL A N 1
ATOM 918 C CA . VAL A 1 127 ? -4.075 -4.438 -4.426 1.00 97.62 127 VAL A CA 1
ATOM 919 C C . VAL A 1 127 ? -4.796 -5.769 -4.576 1.00 97.62 127 VAL A C 1
ATOM 921 O O . VAL A 1 127 ? -5.771 -6.039 -3.872 1.00 97.62 127 VAL A O 1
ATOM 924 N N . ARG A 1 128 ? -4.309 -6.619 -5.482 1.00 97.12 128 ARG A N 1
ATOM 925 C CA . ARG A 1 128 ? -4.854 -7.954 -5.744 1.00 97.12 128 ARG A CA 1
ATOM 926 C C . ARG A 1 128 ? -3.764 -9.008 -5.625 1.00 97.12 128 ARG A C 1
ATOM 928 O O . ARG A 1 128 ? -2.670 -8.854 -6.157 1.00 97.12 128 ARG A O 1
ATOM 935 N N . GLY A 1 129 ? -4.096 -10.111 -4.964 1.00 96.38 129 GLY A N 1
ATOM 936 C CA . GLY A 1 129 ? -3.220 -11.265 -4.801 1.00 96.38 129 GLY A CA 1
ATOM 937 C C . GLY A 1 129 ? -4.017 -12.504 -4.398 1.00 96.38 129 GLY A C 1
ATOM 938 O O . GLY A 1 129 ? -5.148 -12.393 -3.933 1.00 96.38 129 GLY A O 1
ATOM 939 N N . ALA A 1 130 ? -3.437 -13.688 -4.597 1.00 95.00 130 ALA A N 1
ATOM 940 C CA . ALA A 1 130 ? -4.067 -14.961 -4.229 1.00 95.00 130 ALA A CA 1
ATOM 941 C C . ALA A 1 130 ? -3.856 -15.353 -2.748 1.00 95.00 130 ALA A C 1
ATOM 943 O O . ALA A 1 130 ? -4.519 -16.265 -2.263 1.00 95.00 130 ALA A O 1
ATOM 944 N N . GLY A 1 131 ? -2.924 -14.695 -2.045 1.00 94.94 131 GLY A N 1
ATOM 945 C CA . GLY A 1 131 ? -2.548 -14.974 -0.653 1.00 94.94 131 GLY A CA 1
ATOM 946 C C . GLY A 1 131 ? -2.690 -13.748 0.251 1.00 94.94 131 GLY A C 1
ATOM 947 O O . GLY A 1 131 ? -3.686 -13.033 0.180 1.00 94.94 131 GLY A O 1
ATOM 948 N N . GLU A 1 132 ? -1.692 -13.496 1.104 1.00 96.75 132 GLU A N 1
ATOM 949 C CA . GLU A 1 132 ? -1.613 -12.249 1.876 1.00 96.75 132 GLU A CA 1
ATOM 950 C C . GLU A 1 132 ? -1.549 -11.048 0.917 1.00 96.75 132 GLU A C 1
ATOM 952 O O . GLU A 1 132 ? -0.662 -10.971 0.069 1.00 96.75 132 GLU A O 1
ATOM 957 N N . VAL A 1 133 ? -2.520 -10.136 1.029 1.00 97.00 133 VAL A N 1
ATOM 958 C CA . VAL A 1 133 ? -2.650 -8.972 0.132 1.00 97.00 133 VAL A CA 1
ATOM 959 C C . VAL A 1 133 ? -1.913 -7.751 0.688 1.00 97.00 133 VAL A C 1
ATOM 961 O O . VAL A 1 133 ? -1.370 -6.959 -0.075 1.00 97.00 133 VAL A O 1
ATOM 964 N N . ALA A 1 134 ? -1.878 -7.594 2.012 1.00 95.81 134 ALA A N 1
ATOM 965 C CA . ALA A 1 134 ? -1.172 -6.512 2.685 1.00 95.81 134 ALA A CA 1
ATOM 966 C C . ALA A 1 134 ? -0.660 -6.984 4.048 1.00 95.81 134 ALA A C 1
ATOM 968 O O . ALA A 1 134 ? -1.398 -7.621 4.802 1.00 95.81 134 ALA A O 1
ATOM 969 N N . ARG A 1 135 ? 0.583 -6.623 4.372 1.00 95.00 135 ARG A N 1
ATOM 970 C CA . ARG A 1 135 ? 1.188 -6.817 5.690 1.00 95.00 135 ARG A CA 1
ATOM 971 C C . ARG A 1 135 ? 1.554 -5.458 6.268 1.00 95.00 135 ARG A C 1
ATOM 973 O O . ARG A 1 135 ? 2.204 -4.664 5.597 1.00 95.00 135 ARG A O 1
ATOM 980 N N . ILE A 1 136 ? 1.119 -5.198 7.497 1.00 92.38 136 ILE A N 1
ATOM 981 C CA . ILE A 1 136 ? 1.321 -3.921 8.184 1.00 92.38 136 ILE A CA 1
ATOM 982 C C . ILE A 1 136 ? 1.912 -4.227 9.554 1.00 92.38 136 ILE A C 1
ATOM 984 O O . ILE A 1 136 ? 1.257 -4.848 10.388 1.00 92.38 136 ILE A O 1
ATOM 988 N N . TYR A 1 137 ? 3.150 -3.801 9.758 1.00 90.50 137 TYR A N 1
ATOM 989 C CA . TYR A 1 137 ? 3.875 -3.879 11.018 1.00 90.50 137 TYR A CA 1
ATOM 990 C C . TYR A 1 137 ? 4.754 -2.636 11.127 1.00 90.50 137 TYR A C 1
ATOM 992 O O . TYR A 1 137 ? 5.153 -2.070 10.109 1.00 90.50 137 TYR A O 1
ATOM 1000 N N . GLY A 1 138 ? 5.015 -2.195 12.347 1.00 88.38 138 GLY A N 1
ATOM 1001 C CA . GLY A 1 138 ? 6.117 -1.283 12.626 1.00 88.38 138 GLY A CA 1
ATOM 1002 C C . GLY A 1 138 ? 7.195 -2.020 13.402 1.00 88.38 138 GLY A C 1
ATOM 1003 O O . GLY A 1 138 ? 6.913 -3.021 14.065 1.00 88.38 138 GLY A O 1
ATOM 1004 N N . ASP A 1 139 ? 8.421 -1.520 13.296 1.00 86.94 139 ASP A N 1
ATOM 1005 C CA . ASP A 1 139 ? 9.596 -2.134 13.919 1.00 86.94 139 ASP A CA 1
ATOM 1006 C C . ASP A 1 139 ? 9.621 -1.940 15.449 1.00 86.94 139 ASP A C 1
ATOM 1008 O O . ASP A 1 139 ? 10.257 -2.714 16.158 1.00 86.94 139 ASP A O 1
ATOM 1012 N N . ASP A 1 140 ? 8.867 -0.961 15.963 1.00 83.75 140 ASP A N 1
ATOM 1013 C CA . ASP A 1 140 ? 8.782 -0.601 17.386 1.00 83.75 140 ASP A CA 1
ATOM 1014 C C . ASP A 1 140 ? 7.515 -1.169 18.069 1.00 83.75 140 ASP A C 1
ATOM 1016 O O . ASP A 1 140 ? 6.751 -0.434 18.706 1.00 83.75 140 ASP A O 1
ATOM 1020 N N . ASP A 1 141 ? 7.232 -2.465 17.884 1.00 80.56 141 ASP A N 1
ATOM 1021 C CA . ASP A 1 141 ? 6.106 -3.202 18.504 1.00 80.56 141 ASP A CA 1
ATOM 1022 C C . ASP A 1 141 ? 4.729 -2.519 18.363 1.00 80.56 141 ASP A C 1
ATOM 1024 O O . ASP A 1 141 ? 3.830 -2.646 19.202 1.00 80.56 141 ASP A O 1
ATOM 1028 N N . SER A 1 142 ? 4.541 -1.765 17.283 1.00 85.06 142 SER A N 1
ATOM 1029 C CA . SER A 1 142 ? 3.285 -1.093 16.976 1.00 85.06 142 SER A CA 1
ATOM 1030 C C . SER A 1 142 ? 3.075 -1.012 15.476 1.00 85.06 142 SER A C 1
ATOM 1032 O O . SER A 1 142 ? 3.991 -0.729 14.718 1.00 85.06 142 SER A O 1
ATOM 1034 N N . GLY A 1 143 ? 1.852 -1.269 15.031 1.00 89.50 143 GLY A N 1
ATOM 1035 C CA . GLY A 1 143 ? 1.501 -1.248 13.617 1.00 89.50 143 GLY A CA 1
ATOM 1036 C C . GLY A 1 143 ? 0.015 -1.000 13.466 1.00 89.50 143 GLY A C 1
ATOM 1037 O O . GLY A 1 143 ? -0.797 -1.663 14.114 1.00 89.50 143 GLY A O 1
ATOM 1038 N N . TYR A 1 144 ? -0.361 -0.012 12.654 1.00 91.62 144 TYR A N 1
ATOM 1039 C CA . TYR A 1 144 ? -1.759 0.375 12.532 1.00 91.62 144 TYR A CA 1
ATOM 1040 C C . TYR A 1 144 ? -2.123 1.002 11.188 1.00 91.62 144 TYR A C 1
ATOM 1042 O O . TYR A 1 144 ? -1.310 1.617 10.505 1.00 91.62 144 TYR A O 1
ATOM 1050 N N . ILE A 1 145 ? -3.407 0.890 10.862 1.00 94.94 145 ILE A N 1
ATOM 1051 C CA . ILE A 1 145 ? -4.097 1.694 9.859 1.00 94.94 145 ILE A CA 1
ATOM 1052 C C . ILE A 1 145 ? -4.823 2.813 10.597 1.00 94.94 145 ILE A C 1
ATOM 1054 O O . ILE A 1 145 ? -5.564 2.557 11.551 1.00 94.94 145 ILE A O 1
ATOM 1058 N N . GLN A 1 146 ? -4.638 4.050 10.146 1.00 94.38 146 GLN A N 1
ATOM 1059 C CA . GLN A 1 146 ? -5.261 5.225 10.742 1.00 94.38 146 GLN A CA 1
ATOM 1060 C C . GLN A 1 146 ? -6.178 5.934 9.752 1.00 94.38 146 GLN A C 1
ATOM 1062 O O . GLN A 1 146 ? -5.863 6.086 8.575 1.00 94.38 146 GLN A O 1
ATOM 1067 N N . PHE A 1 147 ? -7.306 6.411 10.266 1.00 95.56 147 PHE A N 1
ATOM 1068 C CA . PHE A 1 147 ? -8.290 7.188 9.526 1.00 95.56 147 PHE A CA 1
ATOM 1069 C C . PHE A 1 147 ? -8.266 8.628 10.037 1.00 95.56 147 PHE A C 1
ATOM 1071 O O . PHE A 1 147 ? -8.403 8.853 11.242 1.00 95.56 147 PHE A O 1
ATOM 1078 N N . PHE A 1 148 ? -8.109 9.598 9.139 1.00 95.62 148 PHE A N 1
ATOM 1079 C CA . PHE A 1 148 ? -8.017 11.027 9.451 1.00 95.62 148 PHE A CA 1
ATOM 1080 C C . PHE A 1 148 ? -9.135 11.822 8.787 1.00 95.62 148 PHE A C 1
ATOM 1082 O O . PHE A 1 148 ? -9.663 11.413 7.755 1.00 95.62 148 PHE A O 1
ATOM 1089 N N . GLU A 1 149 ? -9.444 12.993 9.347 1.00 94.12 149 GLU A N 1
ATOM 1090 C CA . GLU A 1 149 ? -10.121 14.022 8.557 1.00 94.12 149 GLU A CA 1
ATOM 1091 C C . GLU A 1 149 ? -9.149 14.714 7.606 1.00 94.12 149 GLU A C 1
ATOM 1093 O O . GLU A 1 149 ? -8.023 15.020 8.011 1.00 94.12 149 GLU A O 1
ATOM 1098 N N . PRO A 1 150 ? -9.603 15.075 6.393 1.00 86.44 150 PRO A N 1
ATOM 1099 C CA . PRO A 1 150 ? -8.779 15.807 5.437 1.00 86.44 150 PRO A CA 1
ATOM 1100 C C . PRO A 1 150 ? -8.373 17.191 5.963 1.00 86.44 150 PRO A C 1
ATOM 1102 O O . PRO A 1 150 ? -7.319 17.711 5.610 1.00 86.44 150 PRO A O 1
ATOM 1105 N N . THR A 1 151 ? -9.188 17.794 6.831 1.00 88.44 151 THR A N 1
ATOM 1106 C CA . THR A 1 151 ? -8.921 19.106 7.429 1.00 88.44 151 THR A CA 1
ATOM 1107 C C . THR A 1 151 ? -8.592 18.972 8.912 1.00 88.44 151 THR A C 1
ATOM 1109 O O . THR A 1 151 ? -9.359 18.379 9.671 1.00 88.44 151 THR A O 1
ATOM 1112 N N . GLY A 1 152 ? -7.485 19.577 9.349 1.00 84.12 152 GLY A N 1
ATOM 1113 C CA . GLY A 1 152 ? -7.115 19.664 10.768 1.00 84.12 152 GLY A CA 1
ATOM 1114 C C . GLY A 1 152 ? -6.344 18.464 11.327 1.00 84.12 152 GLY A C 1
ATOM 1115 O O . GLY A 1 152 ? -6.116 18.428 12.532 1.00 84.12 152 GLY A O 1
ATOM 1116 N N . ASN A 1 153 ? -5.941 17.507 10.479 1.00 86.62 153 ASN A N 1
ATOM 1117 C CA . ASN A 1 153 ? -5.059 16.378 10.818 1.00 86.62 153 ASN A CA 1
ATOM 1118 C C . ASN A 1 153 ? -5.485 15.590 12.075 1.00 86.62 153 ASN A C 1
ATOM 1120 O O . ASN A 1 153 ? -4.665 15.129 12.868 1.00 86.62 153 ASN A O 1
ATOM 1124 N N . ALA A 1 154 ? -6.796 15.469 12.293 1.00 91.25 154 ALA A N 1
ATOM 1125 C CA . ALA A 1 154 ? -7.338 14.819 13.476 1.00 91.25 154 ALA A CA 1
ATOM 1126 C C . ALA A 1 154 ? -7.645 13.346 13.187 1.00 91.25 154 ALA A C 1
ATOM 1128 O O . ALA A 1 154 ? -8.477 13.031 12.334 1.00 91.25 154 ALA A O 1
ATOM 1129 N N . ALA A 1 155 ? -7.011 12.442 13.935 1.00 92.06 155 ALA A N 1
ATOM 1130 C CA . ALA A 1 155 ? -7.240 11.008 13.813 1.00 92.06 155 ALA A CA 1
ATOM 1131 C C . ALA A 1 155 ? -8.633 10.608 14.324 1.00 92.06 155 ALA A C 1
ATOM 1133 O O . ALA A 1 155 ? -8.931 10.727 15.518 1.00 92.06 155 ALA A O 1
ATOM 1134 N N . ARG A 1 156 ? -9.469 10.077 13.433 1.00 94.69 156 ARG A N 1
ATOM 1135 C CA . ARG A 1 156 ? -10.840 9.623 13.706 1.00 94.69 156 ARG A CA 1
ATOM 1136 C C . ARG A 1 156 ? -10.927 8.167 14.116 1.00 94.69 156 ARG A C 1
ATOM 1138 O O . ARG A 1 156 ? -11.761 7.835 14.953 1.00 94.69 156 ARG A O 1
ATOM 1145 N N . GLY A 1 157 ? -10.049 7.322 13.594 1.00 94.69 157 GLY A N 1
ATOM 1146 C CA . GLY A 1 157 ? -10.032 5.914 13.959 1.00 94.69 157 GLY A CA 1
ATOM 1147 C C . GLY A 1 157 ? -8.676 5.267 13.756 1.00 94.69 157 GLY A C 1
ATOM 1148 O O . GLY A 1 157 ? -7.840 5.792 13.023 1.00 94.69 157 GLY A O 1
ATOM 1149 N N . ILE A 1 158 ? -8.462 4.149 14.441 1.00 93.44 158 ILE A N 1
ATOM 1150 C CA . ILE A 1 158 ? -7.272 3.307 14.315 1.00 93.44 158 ILE A CA 1
ATOM 1151 C C . ILE A 1 158 ? -7.709 1.844 14.361 1.00 93.44 158 ILE A C 1
ATOM 1153 O O . ILE A 1 158 ? -8.554 1.486 15.183 1.00 93.44 158 ILE A O 1
ATOM 1157 N N . ILE A 1 159 ? -7.113 1.011 13.512 1.00 94.62 159 ILE A N 1
ATOM 1158 C CA . ILE A 1 159 ? -7.104 -0.448 13.653 1.00 94.62 159 ILE A CA 1
ATOM 1159 C C . ILE A 1 159 ? -5.644 -0.874 13.671 1.00 94.62 159 ILE A C 1
ATOM 1161 O O . ILE A 1 159 ? -4.918 -0.591 12.721 1.00 94.62 159 ILE A O 1
ATOM 1165 N N . GLY A 1 160 ? -5.201 -1.535 14.731 1.00 92.69 160 GLY A N 1
ATOM 1166 C CA . GLY A 1 160 ? -3.813 -1.965 14.827 1.00 92.69 160 GLY A CA 1
ATOM 1167 C C . GLY A 1 160 ? -3.469 -2.548 16.179 1.00 92.69 160 GLY A C 1
ATOM 1168 O O . GLY A 1 160 ? -4.351 -2.893 16.954 1.00 92.69 160 GLY A O 1
ATOM 1169 N N . TYR A 1 161 ? -2.183 -2.631 16.467 1.00 89.19 161 TYR A N 1
ATOM 1170 C CA . TYR A 1 161 ? -1.651 -3.067 17.749 1.00 89.19 161 TYR A CA 1
ATOM 1171 C C . TYR A 1 161 ? -0.580 -2.082 18.211 1.00 89.19 161 TYR A C 1
ATOM 1173 O O . TYR A 1 161 ? -0.052 -1.287 17.427 1.00 89.19 161 TYR A O 1
ATOM 1181 N N . GLY A 1 162 ? -0.274 -2.113 19.499 1.00 79.94 162 GLY A N 1
ATOM 1182 C CA . GLY A 1 162 ? 0.797 -1.307 20.055 1.00 79.94 162 GLY A CA 1
ATOM 1183 C C . GLY A 1 162 ? 0.986 -1.568 21.536 1.00 79.94 162 GLY A C 1
ATOM 1184 O O . GLY A 1 162 ? 0.049 -1.956 22.234 1.00 79.94 162 GLY A O 1
ATOM 1185 N N . ASN A 1 163 ? 2.197 -1.311 22.016 1.00 71.69 163 ASN A N 1
ATOM 1186 C CA . ASN A 1 163 ? 2.488 -1.283 23.440 1.00 71.69 163 ASN A CA 1
ATOM 1187 C C . ASN A 1 163 ? 1.753 -0.112 24.143 1.00 71.69 163 ASN A C 1
ATOM 1189 O O . ASN A 1 163 ? 1.327 0.868 23.517 1.00 71.69 163 ASN A O 1
ATOM 1193 N N . SER A 1 164 ? 1.588 -0.254 25.459 1.00 65.00 164 SER A N 1
ATOM 1194 C CA . SER A 1 164 ? 0.912 0.641 26.404 1.00 65.00 164 SER A CA 1
ATOM 1195 C C . SER A 1 164 ? 1.052 2.122 26.039 1.00 65.00 164 SER A C 1
ATOM 1197 O O . SER A 1 164 ? 2.134 2.695 26.133 1.00 65.00 164 SER A O 1
ATOM 1199 N N . GLY A 1 165 ? -0.057 2.764 25.666 1.00 67.56 165 GLY A N 1
ATOM 1200 C CA . GLY A 1 165 ? -0.123 4.217 25.483 1.00 67.56 165 GLY A CA 1
ATOM 1201 C C . GLY A 1 165 ? -0.293 4.705 24.046 1.00 67.56 165 GLY A C 1
ATOM 1202 O O . GLY A 1 165 ? -0.782 5.817 23.862 1.00 67.56 165 GLY A O 1
ATOM 1203 N N . MET A 1 166 ? 0.045 3.896 23.035 1.00 77.00 166 MET A N 1
ATOM 1204 C CA . MET A 1 166 ? 0.084 4.374 21.642 1.00 77.00 166 MET A CA 1
ATOM 1205 C C . MET A 1 166 ? -1.297 4.493 20.990 1.00 77.00 166 MET A C 1
ATOM 1207 O O . MET A 1 166 ? -1.586 5.475 20.307 1.00 77.00 166 MET A O 1
ATOM 1211 N N . ILE A 1 167 ? -2.172 3.507 21.211 1.00 86.50 167 ILE A N 1
ATOM 1212 C CA . ILE A 1 167 ? -3.554 3.531 20.700 1.00 86.50 167 ILE A CA 1
ATOM 1213 C C . ILE A 1 167 ? -4.527 3.894 21.827 1.00 86.50 167 ILE A C 1
ATOM 1215 O O . ILE A 1 167 ? -5.380 4.764 21.657 1.00 86.50 167 ILE A O 1
ATOM 1219 N N . PHE A 1 168 ? -4.359 3.285 23.002 1.00 87.00 168 PHE A N 1
ATOM 1220 C CA . PHE A 1 168 ? -5.048 3.662 24.235 1.00 87.00 168 PHE A CA 1
ATOM 1221 C C . PHE A 1 168 ? -4.025 3.895 25.346 1.00 87.00 168 PHE A C 1
ATOM 1223 O O . PHE A 1 168 ? -3.039 3.165 25.435 1.00 87.00 168 PHE A O 1
ATOM 1230 N N . THR A 1 169 ? -4.301 4.850 26.239 1.00 83.19 169 THR A N 1
ATOM 1231 C CA . THR A 1 169 ? -3.437 5.224 27.377 1.00 83.19 169 THR A CA 1
ATOM 1232 C C . THR A 1 169 ? -3.169 4.087 28.374 1.00 83.19 169 THR A C 1
ATOM 1234 O O . THR A 1 169 ? -2.274 4.214 29.201 1.00 83.19 169 THR A O 1
ATOM 1237 N N . GLY A 1 170 ? -3.899 2.969 28.281 1.00 77.38 170 GLY A N 1
ATOM 1238 C CA . GLY A 1 170 ? -3.714 1.761 29.094 1.00 77.38 170 GLY A CA 1
ATOM 1239 C C . GLY A 1 170 ? -3.896 0.460 28.309 1.00 77.38 170 GLY A C 1
ATOM 1240 O O . GLY A 1 170 ? -4.404 -0.511 28.862 1.00 77.38 170 GLY A O 1
ATOM 1241 N N . ALA A 1 171 ? -3.566 0.450 27.013 1.00 79.69 171 ALA A N 1
ATOM 1242 C CA . ALA A 1 171 ? -3.599 -0.780 26.219 1.00 79.69 171 ALA A CA 1
ATOM 1243 C C . ALA A 1 171 ? -2.642 -1.837 26.800 1.00 79.69 171 ALA A C 1
ATOM 1245 O O . ALA A 1 171 ? -1.508 -1.514 27.143 1.00 79.69 171 ALA A O 1
ATOM 1246 N N . SER A 1 172 ? -3.081 -3.092 26.879 1.00 80.00 172 SER A N 1
ATOM 1247 C CA . SER A 1 172 ? -2.190 -4.229 27.119 1.00 80.00 172 SER A CA 1
ATOM 1248 C C . SER A 1 172 ? -1.266 -4.457 25.920 1.00 80.00 172 SER A C 1
ATOM 1250 O O . SER A 1 172 ? -1.645 -4.178 24.781 1.00 80.00 172 SER A O 1
ATOM 1252 N N . THR A 1 173 ? -0.068 -4.991 26.171 1.00 79.44 173 THR A N 1
ATOM 1253 C CA . THR A 1 173 ? 0.875 -5.392 25.114 1.00 79.44 173 THR A CA 1
ATOM 1254 C C . THR A 1 173 ? 0.219 -6.368 24.136 1.00 79.44 173 THR A C 1
ATOM 1256 O O . THR A 1 173 ? -0.679 -7.128 24.512 1.00 79.44 173 THR A O 1
ATOM 1259 N N . ASP A 1 174 ? 0.640 -6.308 22.871 1.00 78.12 174 ASP A N 1
ATOM 1260 C CA . ASP A 1 174 ? 0.255 -7.223 21.780 1.00 78.12 174 ASP A CA 1
ATOM 1261 C C . ASP A 1 174 ? -1.252 -7.344 21.511 1.00 78.12 174 ASP A C 1
ATOM 1263 O O . ASP A 1 174 ? -1.720 -8.243 20.811 1.00 78.12 174 ASP A O 1
ATOM 1267 N N . SER A 1 175 ? -2.045 -6.433 22.068 1.00 86.56 175 SER A N 1
ATOM 1268 C CA . SER A 1 175 ? -3.492 -6.478 21.942 1.00 86.56 175 SER A CA 1
ATOM 1269 C C . SER A 1 175 ? -3.928 -5.794 20.656 1.00 86.56 175 SER A C 1
ATOM 1271 O O . SER A 1 175 ? -3.502 -4.678 20.351 1.00 86.56 175 SER A O 1
ATOM 1273 N N . LEU A 1 176 ? -4.835 -6.440 19.921 1.00 90.69 176 LEU A N 1
ATOM 1274 C CA . LEU A 1 176 ? -5.549 -5.772 18.842 1.00 90.69 176 LEU A CA 1
ATOM 1275 C C . LEU A 1 176 ? -6.392 -4.642 19.438 1.00 90.69 176 LEU A C 1
ATOM 1277 O O . LEU A 1 176 ? -7.252 -4.860 20.291 1.00 90.69 176 LEU A O 1
ATOM 1281 N N . ALA A 1 177 ? -6.172 -3.440 18.937 1.00 91.25 177 ALA A N 1
ATOM 1282 C CA . ALA A 1 177 ? -6.903 -2.248 19.290 1.00 91.25 177 ALA A CA 1
ATOM 1283 C C . ALA A 1 177 ? -7.715 -1.755 18.089 1.00 91.25 177 ALA A C 1
ATOM 1285 O O . ALA A 1 177 ? -7.205 -1.557 16.984 1.00 91.25 177 ALA A O 1
ATOM 1286 N N . ILE A 1 178 ? -8.997 -1.501 18.340 1.00 94.00 178 ILE A N 1
ATOM 1287 C CA . ILE A 1 178 ? -9.882 -0.772 17.436 1.00 94.00 178 ILE A CA 1
ATOM 1288 C C . ILE A 1 178 ? -10.300 0.479 18.189 1.00 94.00 178 ILE A C 1
ATOM 1290 O O . ILE A 1 178 ? -10.920 0.399 19.248 1.00 94.00 178 ILE A O 1
ATOM 1294 N N . ARG A 1 179 ? -9.939 1.647 17.670 1.00 93.44 179 ARG A N 1
ATOM 1295 C CA . ARG A 1 179 ? -10.204 2.934 18.313 1.00 93.44 179 ARG A CA 1
ATOM 1296 C C . ARG A 1 179 ? -11.043 3.804 17.400 1.00 93.44 179 ARG A C 1
ATOM 1298 O O . ARG A 1 179 ? -10.758 3.915 16.213 1.00 93.44 179 ARG A O 1
ATOM 1305 N N . SER A 1 180 ? -12.011 4.492 17.989 1.00 94.88 180 SER A N 1
ATOM 1306 C CA . SER A 1 180 ? -12.725 5.618 17.389 1.00 94.88 180 SER A CA 1
ATOM 1307 C C . SER A 1 180 ? -12.529 6.846 18.278 1.00 94.88 180 SER A C 1
ATOM 1309 O O . SER A 1 180 ? -12.426 6.720 19.497 1.00 94.88 180 SER A O 1
ATOM 1311 N N . SER A 1 181 ? -12.458 8.045 17.701 1.00 93.00 181 SER A N 1
ATOM 1312 C CA . SER A 1 181 ? -12.473 9.295 18.477 1.00 93.00 181 SER A CA 1
ATOM 1313 C C . SER A 1 181 ? -13.864 9.638 19.026 1.00 93.00 181 SER A C 1
ATOM 1315 O O . SER A 1 181 ? -14.012 10.601 19.773 1.00 93.00 181 SER A O 1
ATOM 1317 N N . ARG A 1 182 ? -14.901 8.918 18.586 1.00 94.44 182 ARG A N 1
ATOM 1318 C CA . ARG A 1 182 ? -16.299 9.066 19.011 1.00 94.44 182 ARG A CA 1
ATOM 1319 C C . ARG A 1 182 ? -16.869 7.666 19.268 1.00 94.44 182 ARG A C 1
ATOM 1321 O O . ARG A 1 182 ? -16.143 6.773 19.688 1.00 94.44 182 ARG A O 1
ATOM 1328 N N . ALA A 1 183 ? -18.154 7.466 18.998 1.00 96.94 183 ALA A N 1
ATOM 1329 C CA . ALA A 1 183 ? -18.755 6.149 19.045 1.00 96.94 183 ALA A CA 1
ATOM 1330 C C . ALA A 1 183 ? -18.070 5.172 18.067 1.00 96.94 183 ALA A C 1
ATOM 1332 O O . ALA A 1 183 ? -17.621 5.564 16.984 1.00 96.94 183 ALA A O 1
ATOM 1333 N N . MET A 1 184 ? -17.997 3.901 18.450 1.00 97.31 184 MET A N 1
ATOM 1334 C CA . MET A 1 184 ? -17.654 2.786 17.571 1.00 97.31 184 MET A CA 1
ATOM 1335 C C . MET A 1 184 ? -18.947 2.099 17.140 1.00 97.31 184 MET A C 1
ATOM 1337 O O . MET A 1 184 ? -19.764 1.758 17.990 1.00 97.31 184 MET A O 1
ATOM 1341 N N . HIS A 1 185 ? -19.136 1.877 15.842 1.00 96.75 185 HIS A N 1
ATOM 1342 C CA . HIS A 1 185 ? -20.338 1.241 15.303 1.00 96.75 185 HIS A CA 1
ATOM 1343 C C . HIS A 1 185 ? -19.997 -0.076 14.608 1.00 96.75 185 HIS A C 1
ATOM 1345 O O . HIS A 1 185 ? -19.022 -0.150 13.864 1.00 96.75 185 HIS A O 1
ATOM 1351 N N . LEU A 1 186 ? -20.850 -1.083 14.789 1.00 96.50 186 LEU A N 1
ATOM 1352 C CA . LEU A 1 186 ? -20.904 -2.279 13.949 1.00 96.50 186 LEU A CA 1
ATOM 1353 C C . LEU A 1 186 ? -22.241 -2.267 13.211 1.00 96.50 186 LEU A C 1
ATOM 1355 O O . LEU A 1 186 ? -23.292 -2.171 13.850 1.00 96.50 186 LEU A O 1
ATOM 1359 N N . GLY A 1 187 ? -22.213 -2.332 11.880 1.00 95.94 187 GLY A N 1
ATOM 1360 C CA . GLY A 1 187 ? -23.396 -2.209 11.025 1.00 95.94 187 GLY A CA 1
ATOM 1361 C C . GLY A 1 187 ? -23.574 -3.381 10.065 1.00 95.94 187 GLY A C 1
ATOM 1362 O O . GLY A 1 187 ? -22.619 -4.080 9.742 1.00 95.94 187 GLY A O 1
ATOM 1363 N N . THR A 1 188 ? -24.811 -3.611 9.627 1.00 95.25 188 THR A N 1
ATOM 1364 C CA . THR A 1 188 ? -25.185 -4.633 8.628 1.00 95.25 188 THR A CA 1
ATOM 1365 C C . THR A 1 188 ? -26.400 -4.151 7.826 1.00 95.25 188 THR A C 1
ATOM 1367 O O . THR A 1 188 ? -27.018 -3.154 8.188 1.00 95.25 188 THR A O 1
ATOM 1370 N N . ASN A 1 189 ? -26.783 -4.855 6.751 1.00 94.25 189 ASN A N 1
ATOM 1371 C CA . ASN A 1 189 ? -27.943 -4.499 5.916 1.00 94.25 189 ASN A CA 1
ATOM 1372 C C . ASN A 1 189 ? -27.867 -3.058 5.372 1.00 94.25 189 ASN A C 1
ATOM 1374 O O . ASN A 1 189 ? -28.792 -2.264 5.551 1.00 94.25 189 ASN A O 1
ATOM 1378 N N . GLY A 1 190 ? -26.741 -2.713 4.740 1.00 92.94 190 GLY A N 1
ATOM 1379 C CA . GLY A 1 190 ? -26.456 -1.361 4.255 1.00 92.94 190 GLY A CA 1
ATOM 1380 C C . GLY A 1 190 ? -25.963 -0.447 5.376 1.00 92.94 190 GLY A C 1
ATOM 1381 O O . GLY A 1 190 ? -25.083 -0.823 6.144 1.00 92.94 190 GLY A O 1
ATOM 1382 N N . ASN A 1 191 ? -26.547 0.746 5.485 1.00 94.62 191 ASN A N 1
ATOM 1383 C CA . ASN A 1 191 ? -26.099 1.795 6.411 1.00 94.62 191 ASN A CA 1
ATOM 1384 C C . ASN A 1 191 ? -26.699 1.676 7.829 1.00 94.62 191 ASN A C 1
ATOM 1386 O O . ASN A 1 191 ? -26.743 2.662 8.562 1.00 94.62 191 ASN A O 1
ATOM 1390 N N . ASN A 1 192 ? -27.206 0.503 8.223 1.00 95.38 192 ASN A N 1
ATOM 1391 C CA . ASN A 1 192 ? -27.852 0.330 9.524 1.00 95.38 192 ASN A CA 1
ATOM 1392 C C . ASN A 1 192 ? -26.839 -0.065 10.602 1.00 95.38 192 ASN A C 1
ATOM 1394 O O . ASN A 1 192 ? -26.119 -1.054 10.462 1.00 95.38 192 ASN A O 1
ATOM 1398 N N . ILE A 1 193 ? -26.839 0.662 11.720 1.00 96.94 193 ILE A N 1
ATOM 1399 C CA . ILE A 1 193 ? -26.019 0.342 12.893 1.00 96.94 193 ILE A CA 1
ATOM 1400 C C . ILE A 1 193 ? -26.725 -0.741 13.718 1.00 96.94 193 ILE A C 1
ATOM 1402 O O . ILE A 1 193 ? -27.874 -0.570 14.127 1.00 96.94 193 ILE A O 1
ATOM 1406 N N . ALA A 1 194 ? -26.034 -1.847 13.981 1.00 97.25 194 ALA A N 1
ATOM 1407 C CA . ALA A 1 194 ? -26.513 -2.952 14.807 1.00 97.25 194 ALA A CA 1
ATOM 1408 C C . ALA A 1 194 ? -26.062 -2.820 16.273 1.00 97.25 194 ALA A C 1
ATOM 1410 O O . ALA A 1 194 ? -26.866 -3.042 17.180 1.00 97.25 194 ALA A O 1
ATOM 1411 N N . MET A 1 195 ? -24.806 -2.419 16.500 1.00 97.94 195 MET A N 1
ATOM 1412 C CA . MET A 1 195 ? -24.224 -2.193 17.826 1.00 97.94 195 MET A CA 1
ATOM 1413 C C . MET A 1 195 ? -23.440 -0.881 17.851 1.00 97.94 195 MET A C 1
ATOM 1415 O O . MET A 1 195 ? -22.801 -0.518 16.863 1.00 97.94 195 MET A O 1
ATOM 1419 N N . THR A 1 196 ? -23.474 -0.185 18.984 1.00 97.69 196 THR A N 1
ATOM 1420 C CA . THR A 1 196 ? -22.676 1.017 19.240 1.00 97.69 196 THR A CA 1
ATOM 1421 C C . THR A 1 196 ? -21.949 0.899 20.571 1.00 97.69 196 THR A C 1
ATOM 1423 O O . THR A 1 196 ? -22.588 0.576 21.560 1.00 97.69 196 THR A O 1
ATOM 1426 N N . ILE A 1 197 ? -20.657 1.215 20.616 1.00 97.94 197 ILE A N 1
ATOM 1427 C CA . ILE A 1 197 ? -19.977 1.609 21.855 1.00 97.94 197 ILE A CA 1
ATOM 1428 C C . ILE A 1 197 ? -19.932 3.132 21.850 1.00 97.94 197 ILE A C 1
ATOM 1430 O O . ILE A 1 197 ? -19.305 3.713 20.963 1.00 97.94 197 ILE A O 1
ATOM 1434 N N . ASP A 1 198 ? -20.656 3.786 22.754 1.00 97.12 198 ASP A N 1
ATOM 1435 C CA . ASP A 1 198 ? -20.747 5.247 22.780 1.00 97.12 198 ASP A CA 1
ATOM 1436 C C . ASP A 1 198 ? -19.535 5.904 23.471 1.00 97.12 198 ASP A C 1
ATOM 1438 O O . ASP A 1 198 ? -18.618 5.243 23.960 1.00 97.12 198 ASP A O 1
ATOM 1442 N N . THR A 1 199 ? -19.506 7.237 23.508 1.00 96.31 199 THR A N 1
ATOM 1443 C CA . THR A 1 199 ? -18.419 7.996 24.155 1.00 96.31 199 THR A CA 1
ATOM 1444 C C . THR A 1 199 ? -18.417 7.890 25.679 1.00 96.31 199 THR A C 1
ATOM 1446 O O . THR A 1 199 ? -17.429 8.251 26.312 1.00 96.31 199 THR A O 1
ATOM 1449 N N . SER A 1 200 ? -19.510 7.407 26.268 1.00 97.00 200 SER A N 1
ATOM 1450 C CA . SER A 1 200 ? -19.618 7.062 27.685 1.00 97.00 200 SER A CA 1
ATOM 1451 C C . SER A 1 200 ? -19.235 5.601 27.949 1.00 97.00 200 SER A C 1
ATOM 1453 O O . SER A 1 200 ? -19.334 5.156 29.087 1.00 97.00 200 SER A O 1
ATOM 1455 N N . GLN A 1 201 ? -18.747 4.888 26.925 1.00 95.50 201 GLN A N 1
ATOM 1456 C CA . GLN A 1 201 ? -18.332 3.484 26.958 1.00 95.50 201 GLN A CA 1
ATOM 1457 C C . GLN A 1 201 ? -19.489 2.495 27.171 1.00 95.50 201 GLN A C 1
ATOM 1459 O O . GLN A 1 201 ? -19.259 1.336 27.515 1.00 95.50 201 GLN A O 1
ATOM 1464 N N . ASN A 1 202 ? -20.735 2.910 26.920 1.00 96.69 202 ASN A N 1
ATOM 1465 C CA . ASN A 1 202 ? -21.873 1.997 26.951 1.00 96.69 202 ASN A CA 1
ATOM 1466 C C . ASN A 1 202 ? -21.959 1.209 25.648 1.00 96.69 202 ASN A C 1
ATOM 1468 O O . ASN A 1 202 ? -21.817 1.775 24.563 1.00 96.69 202 ASN A O 1
ATOM 1472 N N . VAL A 1 203 ? -22.290 -0.078 25.754 1.00 98.00 203 VAL A N 1
ATOM 1473 C CA . VAL A 1 203 ? -22.635 -0.913 24.600 1.00 98.00 203 VAL A CA 1
ATOM 1474 C C . VAL A 1 203 ? -24.146 -0.870 24.381 1.00 98.00 203 VAL A C 1
ATOM 1476 O O . VAL A 1 203 ? -24.923 -1.338 25.209 1.00 98.00 203 VAL A O 1
ATOM 1479 N N . VAL A 1 204 ? -24.566 -0.339 23.239 1.00 97.50 204 VAL A N 1
ATOM 1480 C CA . VAL A 1 204 ? -25.957 -0.287 22.788 1.00 97.50 204 VAL A CA 1
ATOM 1481 C C . VAL A 1 204 ? -26.163 -1.324 21.692 1.00 97.50 204 VAL A C 1
ATOM 1483 O O . VAL A 1 204 ? -25.442 -1.329 20.695 1.00 97.50 204 VAL A O 1
ATOM 1486 N N . ILE A 1 205 ? -27.175 -2.176 21.845 1.00 97.00 205 ILE A N 1
ATOM 1487 C CA . ILE A 1 205 ? -27.630 -3.121 20.819 1.00 97.00 205 ILE A CA 1
ATOM 1488 C C . ILE A 1 205 ? -28.999 -2.640 20.342 1.00 97.00 205 ILE A C 1
ATOM 1490 O O . ILE A 1 205 ? -29.949 -2.593 21.116 1.00 97.00 205 ILE A O 1
ATOM 1494 N N . ASN A 1 206 ? -29.112 -2.275 19.063 1.00 94.38 206 ASN A N 1
ATOM 1495 C CA . ASN A 1 206 ? -30.311 -1.611 18.524 1.00 94.38 206 ASN A CA 1
ATOM 1496 C C . ASN A 1 206 ? -31.511 -2.553 18.316 1.00 94.38 206 ASN A C 1
ATOM 1498 O O . ASN A 1 206 ? -32.593 -2.125 17.911 1.00 94.38 206 ASN A O 1
ATOM 1502 N N . ARG A 1 207 ? -31.309 -3.854 18.524 1.00 92.88 207 ARG A N 1
ATOM 1503 C CA . ARG A 1 207 ? -32.301 -4.921 18.358 1.00 92.88 207 ARG A CA 1
ATOM 1504 C C . ARG A 1 207 ? -32.221 -5.867 19.559 1.00 92.88 207 ARG A C 1
ATOM 1506 O O . ARG A 1 207 ? -31.746 -5.497 20.625 1.00 92.88 207 ARG A O 1
ATOM 1513 N N . ASN A 1 208 ? -32.697 -7.093 19.392 1.00 93.88 208 ASN A N 1
ATOM 1514 C CA . ASN A 1 208 ? -32.649 -8.099 20.440 1.00 93.88 208 ASN A CA 1
ATOM 1515 C C . ASN A 1 208 ? -31.208 -8.577 20.664 1.00 93.88 208 ASN A C 1
ATOM 1517 O O . ASN A 1 208 ? -30.518 -8.932 19.708 1.00 93.88 208 ASN A O 1
ATOM 1521 N N . LEU A 1 209 ? -30.795 -8.660 21.927 1.00 95.25 209 LEU A N 1
ATOM 1522 C CA . LEU A 1 209 ? -29.653 -9.467 22.342 1.00 95.25 209 LEU A CA 1
ATOM 1523 C C . LEU A 1 209 ? -30.160 -10.889 22.614 1.00 95.25 209 LEU A C 1
ATOM 1525 O O . LEU A 1 209 ? -30.894 -11.111 23.573 1.00 95.25 209 LEU A O 1
ATOM 1529 N N . ASN A 1 210 ? -29.802 -11.844 21.757 1.00 95.62 210 ASN A N 1
ATOM 1530 C CA . ASN A 1 210 ? -30.092 -13.258 21.984 1.00 95.62 210 ASN A CA 1
ATOM 1531 C C . ASN A 1 210 ? -28.873 -13.927 22.633 1.00 95.62 210 ASN A C 1
ATOM 1533 O O . ASN A 1 210 ? -27.799 -13.939 22.034 1.00 95.62 210 ASN A O 1
ATOM 1537 N N . VAL A 1 211 ? -29.036 -14.474 23.839 1.00 95.69 211 VAL A N 1
ATOM 1538 C CA . VAL A 1 211 ? -27.964 -15.145 24.586 1.00 95.69 211 VAL A CA 1
ATOM 1539 C C . VAL A 1 211 ? -28.365 -16.596 24.810 1.00 95.69 211 VAL A C 1
ATOM 1541 O O . VAL A 1 211 ? -29.307 -16.878 25.542 1.00 95.69 211 VAL A O 1
ATOM 1544 N N . SER A 1 212 ? -27.644 -17.525 24.184 1.00 96.88 212 SER A N 1
ATOM 1545 C CA . SER A 1 212 ? -27.868 -18.968 24.347 1.00 96.88 212 SER A CA 1
ATOM 1546 C C . SER A 1 212 ? -27.211 -19.553 25.603 1.00 96.88 212 SER A C 1
ATOM 1548 O O . SER A 1 212 ? -27.414 -20.724 25.912 1.00 96.88 212 SER A O 1
ATOM 1550 N N . GLY A 1 213 ? -26.380 -18.763 26.285 1.00 96.31 213 GLY A N 1
ATOM 1551 C CA . GLY A 1 213 ? -25.703 -19.120 27.529 1.00 96.31 213 GLY A CA 1
ATOM 1552 C C . GLY A 1 213 ? -26.144 -18.244 28.701 1.00 96.31 213 GLY A C 1
ATOM 1553 O O . GLY A 1 213 ? -27.234 -17.678 28.711 1.00 96.31 213 GLY A O 1
ATOM 1554 N N . ASN A 1 214 ? -25.267 -18.114 29.691 1.00 94.44 214 ASN A N 1
ATOM 1555 C CA . ASN A 1 214 ? -25.528 -17.299 30.872 1.00 94.44 214 ASN A CA 1
ATOM 1556 C C . ASN A 1 214 ? -25.157 -15.832 30.628 1.00 94.44 214 ASN A C 1
ATOM 1558 O O . ASN A 1 214 ? -24.164 -15.535 29.965 1.00 94.44 214 ASN A O 1
ATOM 1562 N N . ILE A 1 215 ? -25.906 -14.923 31.250 1.00 93.50 215 ILE A N 1
ATOM 1563 C CA . ILE A 1 215 ? -25.504 -13.525 31.417 1.00 93.50 215 ILE A CA 1
ATOM 1564 C C . ILE A 1 215 ? -24.970 -13.384 32.845 1.00 93.50 215 ILE A C 1
ATOM 1566 O O . ILE A 1 215 ? -25.721 -13.544 33.804 1.00 93.50 215 ILE A O 1
ATOM 1570 N N . MET A 1 216 ? -23.673 -13.109 32.992 1.00 92.19 216 MET A N 1
ATOM 1571 C CA . MET A 1 216 ? -23.056 -12.792 34.284 1.00 92.19 216 MET A CA 1
ATOM 1572 C C . MET A 1 216 ? -22.974 -11.274 34.437 1.00 92.19 216 MET A C 1
ATOM 1574 O O . MET A 1 216 ? -22.385 -10.602 33.595 1.00 92.19 216 MET A O 1
ATOM 1578 N N . VAL A 1 217 ? -23.558 -10.738 35.508 1.00 91.88 217 VAL A N 1
ATOM 1579 C CA . VAL A 1 217 ? -23.572 -9.300 35.804 1.00 91.88 217 VAL A CA 1
ATOM 1580 C C . VAL A 1 217 ? -23.057 -9.099 37.226 1.00 91.88 217 VAL A C 1
ATOM 1582 O O . VAL A 1 217 ? -23.535 -9.758 38.144 1.00 91.88 217 VAL A O 1
ATOM 1585 N N . SER A 1 218 ? -22.082 -8.206 37.415 1.00 91.94 218 SER A N 1
ATOM 1586 C CA . SER A 1 218 ? -21.523 -7.894 38.745 1.00 91.94 218 SER A CA 1
ATOM 1587 C C . SER A 1 218 ? -22.431 -7.001 39.597 1.00 91.94 218 SER A C 1
ATOM 1589 O O . SER A 1 218 ? -22.249 -6.924 40.806 1.00 91.94 218 SER A O 1
ATOM 1591 N N . GLY A 1 219 ? -23.379 -6.311 38.961 1.00 91.19 219 GLY A N 1
ATOM 1592 C CA . GLY A 1 219 ? -24.411 -5.505 39.607 1.00 91.19 219 GLY A CA 1
ATOM 1593 C C . GLY A 1 219 ? -25.801 -6.096 39.385 1.00 91.19 219 GLY A C 1
ATOM 1594 O O . GLY A 1 219 ? -26.057 -7.264 39.664 1.00 91.19 219 GLY A O 1
ATOM 1595 N N . CYS A 1 220 ? -26.700 -5.281 38.854 1.00 93.12 220 CYS A N 1
ATOM 1596 C CA . CYS A 1 220 ? -28.086 -5.645 38.596 1.00 93.12 220 CYS A CA 1
ATOM 1597 C C . CYS A 1 220 ? -28.466 -5.392 37.129 1.00 93.12 220 CYS A C 1
ATOM 1599 O O . CYS A 1 220 ? -27.744 -4.722 36.390 1.00 93.12 220 CYS A O 1
ATOM 1601 N N . ILE A 1 221 ? -29.619 -5.912 36.711 1.00 94.19 221 ILE A N 1
ATOM 1602 C CA . ILE A 1 221 ? -30.210 -5.640 35.397 1.00 94.19 221 ILE A CA 1
ATOM 1603 C C . ILE A 1 221 ? -31.465 -4.803 35.606 1.00 94.19 221 ILE A C 1
ATOM 1605 O O . ILE A 1 221 ? -32.399 -5.246 36.269 1.00 94.19 221 ILE A O 1
ATOM 1609 N N . ILE A 1 222 ? -31.507 -3.623 34.998 1.00 93.06 222 ILE A N 1
ATOM 1610 C CA . ILE A 1 222 ? -32.689 -2.760 34.970 1.00 93.06 222 ILE A CA 1
ATOM 1611 C C . ILE A 1 222 ? -33.318 -2.873 33.583 1.00 93.06 222 ILE A C 1
ATOM 1613 O O . ILE A 1 222 ? -32.631 -2.750 32.570 1.00 93.06 222 ILE A O 1
ATOM 1617 N N . TYR A 1 223 ? -34.622 -3.117 33.522 1.00 93.56 223 TYR A N 1
ATOM 1618 C CA . TYR A 1 223 ? -35.372 -3.250 32.275 1.00 93.56 223 TYR A CA 1
ATOM 1619 C C . TYR A 1 223 ? -36.778 -2.663 32.441 1.00 93.56 223 TYR A C 1
ATOM 1621 O O . TYR A 1 223 ? -37.228 -2.403 33.553 1.00 93.56 223 TYR A O 1
ATOM 1629 N N . ASN A 1 224 ? -37.515 -2.477 31.341 1.00 92.62 224 ASN A N 1
ATOM 1630 C CA . ASN A 1 224 ? -38.852 -1.854 31.363 1.00 92.62 224 ASN A CA 1
ATOM 1631 C C . ASN A 1 224 ? -39.916 -2.609 32.196 1.00 92.62 224 ASN A C 1
ATOM 1633 O O . ASN A 1 224 ? -41.027 -2.114 32.351 1.00 92.62 224 ASN A O 1
ATOM 1637 N N . GLY A 1 225 ? -39.596 -3.791 32.733 1.00 92.06 225 GLY A N 1
ATOM 1638 C CA . GLY A 1 225 ? -40.458 -4.563 33.632 1.00 92.06 225 GLY A CA 1
ATOM 1639 C C . GLY A 1 225 ? -39.980 -4.622 35.087 1.00 92.06 225 GLY A C 1
ATOM 1640 O O . GLY A 1 225 ? -40.621 -5.298 35.886 1.00 92.06 225 GLY A O 1
ATOM 1641 N N . GLY A 1 226 ? -38.878 -3.949 35.444 1.00 93.31 226 GLY A N 1
ATOM 1642 C CA . GLY A 1 226 ? -38.358 -3.900 36.811 1.00 93.31 226 GLY A CA 1
ATOM 1643 C C . GLY A 1 226 ? -36.843 -4.079 36.897 1.00 93.31 226 GLY A C 1
ATOM 1644 O O . GLY A 1 226 ? -36.087 -3.657 36.023 1.00 93.31 226 GLY A O 1
ATOM 1645 N N . VAL A 1 227 ? -36.403 -4.706 37.986 1.00 94.69 227 VAL A N 1
ATOM 1646 C CA . VAL A 1 227 ? -34.992 -4.930 38.308 1.00 94.69 227 VAL A CA 1
ATOM 1647 C C . VAL A 1 227 ? -34.764 -6.414 38.596 1.00 94.69 227 VAL A C 1
ATOM 1649 O O . VAL A 1 227 ? -35.539 -7.023 39.330 1.00 94.69 227 VAL A O 1
ATOM 1652 N N . LEU A 1 228 ? -33.707 -7.002 38.032 1.00 92.62 228 LEU A N 1
ATOM 1653 C CA . LEU A 1 228 ? -33.172 -8.302 38.447 1.00 92.62 228 LEU A CA 1
ATOM 1654 C C . LEU A 1 228 ? -31.887 -8.078 39.251 1.00 92.62 228 LEU A C 1
ATOM 1656 O O . LEU A 1 228 ? -30.950 -7.444 38.763 1.00 92.62 228 LEU A O 1
ATOM 1660 N N . GLY A 1 229 ? -31.832 -8.629 40.463 1.00 87.56 229 GLY A N 1
ATOM 1661 C CA . GLY A 1 229 ? -30.733 -8.419 41.410 1.00 87.56 229 GLY A CA 1
ATOM 1662 C C . GLY A 1 229 ? -30.991 -7.257 42.374 1.00 87.56 229 GLY A C 1
ATOM 1663 O O . GLY A 1 229 ? -32.080 -6.690 42.406 1.00 87.56 229 GLY A O 1
ATOM 1664 N N . ASN A 1 230 ? -29.989 -6.921 43.187 1.00 87.19 230 ASN A N 1
ATOM 1665 C CA . ASN A 1 230 ? -30.063 -5.826 44.152 1.00 87.19 230 ASN A CA 1
ATOM 1666 C C . ASN A 1 230 ? -29.284 -4.616 43.612 1.00 87.19 230 ASN A C 1
ATOM 1668 O O . ASN A 1 230 ? -28.059 -4.590 43.707 1.00 87.19 230 ASN A O 1
ATOM 1672 N N . CYS A 1 231 ? -29.980 -3.654 42.999 1.00 80.25 231 CYS A N 1
ATOM 1673 C CA . CYS A 1 231 ? -29.390 -2.355 42.669 1.00 80.25 231 CYS A CA 1
ATOM 1674 C C . CYS A 1 231 ? -29.401 -1.490 43.939 1.00 80.25 231 CYS A C 1
ATOM 1676 O O . CYS A 1 231 ? -30.454 -0.948 44.277 1.00 80.25 231 CYS A O 1
ATOM 1678 N N . ILE A 1 232 ? -28.277 -1.396 44.652 1.00 68.88 232 ILE A N 1
ATOM 1679 C CA . ILE A 1 232 ? -28.081 -0.400 45.722 1.00 68.88 232 ILE A CA 1
ATOM 1680 C C . ILE A 1 232 ? -27.389 0.818 45.119 1.00 68.88 232 ILE A C 1
ATOM 1682 O O . ILE A 1 232 ? -26.402 0.597 44.379 1.00 68.88 232 ILE A O 1
#

Sequence (232 aa):
MKRKLEFKGLLRNNLLSLIVIVGVLVVGGVFASVVIDNGNVNLGDVLFVDSDSGEVGIGTTAPNAILDISDATNDNLRIGTRTGEMAIHSVTDAGAHSVLAFEGSEFNFRTGNVGIGTTNPAATLDVRGAGEVARIYGDDDSGYIQFFEPTGNAARGIIGYGNSGMIFTGASTDSLAIRSSRAMHLGTNGNNIAMTIDTSQNVVINRNLNVSGNIMVSGCIIYNGGVLGNCI